Protein AF-K1SW47-F1 (afdb_monomer)

Nearest PDB structures (foldseek):
  8tlu-assembly1_A  TM=8.924E-01  e=4.348E-08  Escherichia coli K-12
  8g02-assembly1_E  TM=8.610E-01  e=1.020E-07  Escherichia coli K-12
  6oz6-assembly4_D  TM=9.345E-01  e=1.971E-05  Aquifex aeolicus VF5
  7np7-assembly1_DB  TM=2.359E-01  e=2.109E+00  Mycobacterium tuberculosis H37Rv

pLDDT: mean 83.19, std 13.72, range [45.25, 98.12]

InterPro domains:
  IPR000715 Glycosyl transferase, family 4 [PF00953] (187-271)
  IPR000715 Glycosyl transferase, family 4 [PTHR22926] (24-286)
  IPR018480 Phospho-N-acetylmuramoyl-pentapeptide transferase, conserved site [PS01347] (70-82)
  IPR018480 Phospho-N-acetylmuramoyl-pentapeptide transferase, conserved site [PS01348] (229-240)

Foldseek 3Di:
DQLVVLVVVVVVVDPPSVLLVDLVSLLLVLLVQLVVQLVPVVVVVQVVQLVVQLWADDDDCVVFVPCNPRGSRHPPSLVSLLCSQQVSLVNRFDPVFPVSVLVNCLSVQLSVLVVQQSCCCRVVVDVVGPDVVVSLVSLLVSLLVSLVCCVPPPLNWWFAWDQDDDVPDDRQTATDPDTDRALWDDDPPDAPDTDGLLVVQCVVPPCSVVVSSVVSSVVSSVVSSVVSVVLVVQPSDPCRSLVVQLVVLVVVLVVLCQLCDRVSCRVSRHMRTHSSSSSNSSSSSSD

Structure (mmCIF, N/CA/C/O backbone):
data_AF-K1SW47-F1
#
_entry.id   AF-K1SW47-F1
#
loop_
_atom_site.group_PDB
_atom_site.id
_atom_site.type_symbol
_atom_site.label_atom_id
_atom_site.label_alt_id
_atom_site.label_comp_id
_atom_site.label_asym_id
_atom_site.label_entity_id
_atom_site.label_seq_id
_atom_site.pdbx_PDB_ins_code
_atom_site.Cartn_x
_atom_site.Cartn_y
_atom_site.Cartn_z
_atom_site.occupancy
_atom_site.B_iso_or_equiv
_atom_site.auth_seq_id
_atom_site.auth_comp_id
_atom_site.auth_asym_id
_atom_site.auth_atom_id
_atom_site.pdbx_PDB_model_num
ATOM 1 N N . MET A 1 1 ? -9.538 -10.649 -11.697 1.00 76.81 1 MET A N 1
ATOM 2 C CA . MET A 1 1 ? -10.384 -11.250 -12.755 1.00 76.81 1 MET A CA 1
ATOM 3 C C . MET A 1 1 ? -10.397 -12.768 -12.651 1.00 76.81 1 MET A C 1
ATOM 5 O O . MET A 1 1 ? -11.486 -13.324 -12.608 1.00 76.81 1 MET A O 1
ATOM 9 N N . LEU A 1 2 ? -9.242 -13.433 -12.518 1.00 84.12 2 LEU A N 1
ATOM 10 C CA . LEU A 1 2 ? -9.170 -14.884 -12.298 1.00 84.12 2 LEU A CA 1
ATOM 11 C C . LEU A 1 2 ? -9.893 -15.329 -11.023 1.00 84.12 2 LEU A C 1
ATOM 13 O O . LEU A 1 2 ? -10.638 -16.297 -11.070 1.00 84.12 2 LEU A O 1
ATOM 17 N N . TYR A 1 3 ? -9.775 -14.578 -9.923 1.00 85.44 3 TYR A N 1
ATOM 18 C CA . TYR A 1 3 ? -10.539 -14.866 -8.700 1.00 85.44 3 TYR A CA 1
ATOM 19 C C . TYR A 1 3 ? -12.052 -14.996 -8.962 1.00 85.44 3 TYR A C 1
ATOM 21 O O . TYR A 1 3 ? -12.694 -15.942 -8.515 1.00 85.44 3 TYR A O 1
ATOM 29 N N . TYR A 1 4 ? -12.628 -14.060 -9.721 1.00 87.00 4 TYR A N 1
ATOM 30 C CA . TYR A 1 4 ? -14.059 -14.074 -10.033 1.00 87.00 4 TYR A CA 1
ATOM 31 C C . TYR A 1 4 ? -14.424 -15.158 -11.045 1.00 87.00 4 TYR A C 1
ATOM 33 O O . TYR A 1 4 ? -15.488 -15.755 -10.921 1.00 87.00 4 TYR A O 1
ATOM 41 N N . LEU A 1 5 ? -13.534 -15.437 -12.002 1.00 87.88 5 LEU A N 1
ATOM 42 C CA . LEU A 1 5 ? -13.708 -16.523 -12.959 1.00 87.88 5 LEU A CA 1
ATOM 43 C C . LEU A 1 5 ? -13.774 -17.875 -12.244 1.00 87.88 5 LEU A C 1
ATOM 45 O O . LEU A 1 5 ? -14.745 -18.598 -12.408 1.00 87.88 5 LEU A O 1
ATOM 49 N N . PHE A 1 6 ? -12.792 -18.202 -11.404 1.00 88.06 6 PHE A N 1
ATOM 50 C CA . PHE A 1 6 ? -12.767 -19.496 -10.720 1.00 88.06 6 PHE A CA 1
ATOM 51 C C . PHE A 1 6 ? -13.868 -19.637 -9.671 1.00 88.06 6 PHE A C 1
ATOM 53 O O . PHE A 1 6 ? -14.407 -20.727 -9.520 1.00 88.06 6 PHE A O 1
ATOM 60 N N . ARG A 1 7 ? -14.293 -18.536 -9.042 1.00 86.44 7 ARG A N 1
ATOM 61 C CA . ARG A 1 7 ? -15.496 -18.526 -8.201 1.00 86.44 7 ARG A CA 1
ATOM 62 C C . ARG A 1 7 ? -16.779 -18.791 -8.996 1.00 86.44 7 ARG A C 1
ATOM 64 O O . ARG A 1 7 ? -17.706 -19.399 -8.477 1.00 86.44 7 ARG A O 1
ATOM 71 N N . PHE A 1 8 ? -16.860 -18.329 -10.242 1.00 87.69 8 PHE A N 1
ATOM 72 C CA . PHE A 1 8 ? -17.967 -18.688 -11.126 1.00 87.69 8 PHE A CA 1
ATOM 73 C C . PHE A 1 8 ? -17.890 -20.170 -11.514 1.00 87.69 8 PHE A C 1
ATOM 75 O O . PHE A 1 8 ? -18.877 -20.876 -11.367 1.00 87.69 8 PHE A O 1
ATOM 82 N N . LEU A 1 9 ? -16.714 -20.669 -11.914 1.00 88.25 9 LEU A N 1
ATOM 83 C CA . LEU A 1 9 ? -16.495 -22.079 -12.277 1.00 88.25 9 LEU A CA 1
ATOM 84 C C . LEU A 1 9 ? -16.753 -23.056 -11.116 1.00 88.25 9 LEU A C 1
ATOM 86 O O . LEU A 1 9 ? -17.159 -24.192 -11.344 1.00 88.25 9 LEU A O 1
ATOM 90 N N . GLU A 1 10 ? -16.568 -22.612 -9.872 1.00 87.38 10 GLU A N 1
ATOM 91 C CA . GLU A 1 10 ? -16.934 -23.358 -8.664 1.00 87.38 10 GLU A CA 1
ATOM 92 C C . GLU A 1 10 ? -18.4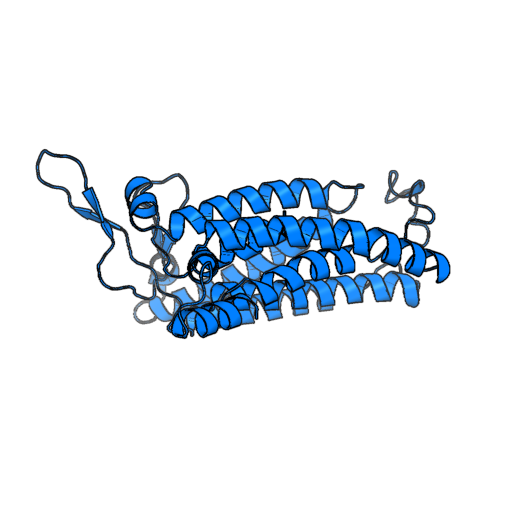22 -23.717 -8.627 1.00 87.38 10 GLU A C 1
ATOM 94 O O . GLU A 1 10 ? -18.765 -24.836 -8.254 1.00 87.38 10 GLU A O 1
ATOM 99 N N . GLN A 1 11 ? -19.298 -22.830 -9.109 1.00 88.06 11 GLN A N 1
ATOM 100 C CA . GLN A 1 11 ? -20.743 -23.084 -9.182 1.00 88.06 11 GLN A CA 1
ATOM 101 C C . GLN A 1 11 ? -21.091 -24.235 -10.137 1.00 88.06 11 GLN A C 1
ATOM 103 O O . GLN A 1 11 ? -22.161 -24.825 -10.024 1.00 88.06 11 GLN A O 1
ATOM 108 N N . TRP A 1 12 ? -20.177 -24.569 -11.049 1.00 88.56 12 TRP A N 1
ATOM 109 C CA . TRP A 1 12 ? -20.310 -25.648 -12.027 1.00 88.56 12 TRP A CA 1
ATOM 110 C C . TRP A 1 12 ? -19.557 -26.922 -11.614 1.00 88.56 12 TRP A C 1
ATOM 112 O O . TRP A 1 12 ? -19.457 -27.855 -12.405 1.00 88.56 12 TRP A O 1
ATOM 122 N N . GLY A 1 13 ? -19.009 -26.975 -10.393 1.00 86.12 13 GLY A N 1
ATOM 123 C CA . GLY A 1 13 ? -18.359 -28.172 -9.852 1.00 86.12 13 GLY A CA 1
ATOM 124 C C . GLY A 1 13 ? -16.997 -28.508 -10.470 1.00 86.12 13 GLY A C 1
ATOM 125 O O . GLY A 1 13 ? -16.545 -29.645 -10.361 1.00 86.12 13 GLY A O 1
ATOM 126 N N . ILE A 1 14 ? -16.327 -27.549 -11.120 1.00 89.44 14 ILE A N 1
ATOM 127 C CA . ILE A 1 14 ? -15.010 -27.781 -11.731 1.00 89.44 14 ILE A CA 1
ATOM 128 C C . ILE A 1 14 ? -13.954 -28.028 -10.646 1.00 89.44 14 ILE A C 1
ATOM 130 O O . ILE A 1 14 ? -13.729 -27.195 -9.768 1.00 89.44 14 ILE A O 1
ATOM 134 N N . THR A 1 15 ? -13.258 -29.162 -10.732 1.00 86.44 15 THR A N 1
ATOM 135 C CA . THR A 1 15 ? -12.199 -29.544 -9.791 1.00 86.44 15 THR A CA 1
ATOM 136 C C . THR A 1 15 ? -11.094 -28.483 -9.727 1.00 86.44 15 THR A C 1
ATOM 138 O O . THR A 1 15 ? -10.621 -27.993 -10.749 1.00 86.44 15 THR A O 1
ATOM 141 N N . GLY A 1 16 ? -10.664 -28.125 -8.513 1.00 84.25 16 GLY A N 1
ATOM 142 C CA . GLY A 1 16 ? -9.595 -27.144 -8.278 1.00 84.25 16 GLY A CA 1
ATOM 143 C C . GLY A 1 16 ? -10.045 -25.679 -8.206 1.00 84.25 16 GLY A C 1
ATOM 144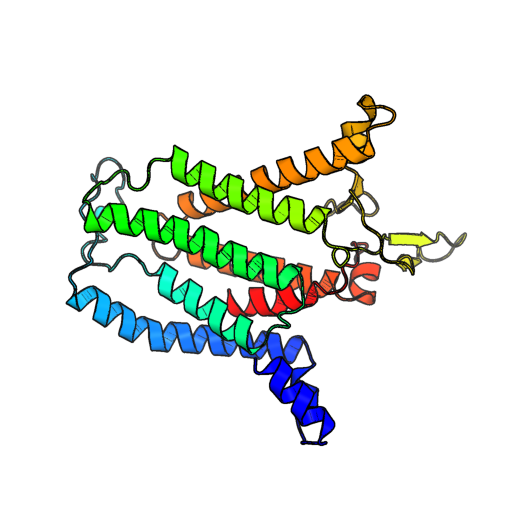 O O . GLY A 1 16 ? -9.259 -24.835 -7.780 1.00 84.25 16 GLY A O 1
ATOM 145 N N . SER A 1 17 ? -11.303 -25.355 -8.523 1.00 87.56 17 SER A N 1
ATOM 146 C CA . SER A 1 17 ? -11.858 -23.994 -8.392 1.00 87.56 17 SER A CA 1
ATOM 147 C C . SER A 1 17 ? -11.764 -23.435 -6.964 1.00 87.56 17 SER A C 1
ATOM 149 O O . SER A 1 17 ? -11.389 -22.280 -6.773 1.00 87.56 17 SER A O 1
ATOM 151 N N . HIS A 1 18 ? -12.005 -24.279 -5.957 1.00 86.75 18 HIS A N 1
ATOM 152 C CA . HIS A 1 18 ? -11.982 -23.920 -4.537 1.00 86.75 18 HIS A CA 1
ATOM 153 C C . HIS A 1 18 ? -10.610 -23.404 -4.072 1.00 86.75 18 HIS A C 1
ATOM 155 O O . HIS A 1 18 ? -10.535 -22.554 -3.185 1.00 86.75 18 HIS A O 1
ATOM 161 N N . MET A 1 19 ? -9.510 -23.854 -4.697 1.00 89.81 19 MET A N 1
ATOM 162 C CA . MET A 1 19 ? -8.156 -23.400 -4.348 1.00 89.81 19 MET A CA 1
ATOM 163 C C . MET A 1 19 ? -7.994 -21.883 -4.524 1.00 89.81 19 MET A C 1
ATOM 165 O O . MET A 1 19 ? -7.304 -21.229 -3.744 1.00 89.81 19 MET A O 1
ATOM 169 N N . TRP A 1 20 ? -8.702 -21.306 -5.497 1.00 89.75 20 TRP A N 1
ATOM 170 C CA . TRP A 1 20 ? -8.682 -19.876 -5.806 1.00 89.75 20 TRP A CA 1
ATOM 171 C C . TRP A 1 20 ? -9.393 -19.015 -4.760 1.00 89.75 20 TRP A C 1
ATOM 173 O O . TRP A 1 20 ? -9.273 -17.792 -4.807 1.00 89.75 20 TRP A O 1
ATOM 183 N N . GLY A 1 21 ? -10.115 -19.627 -3.817 1.00 87.00 21 GLY A N 1
ATOM 184 C CA . GLY A 1 21 ? -10.693 -18.949 -2.661 1.00 87.00 21 GLY A CA 1
ATOM 185 C C . GLY A 1 21 ? -9.690 -18.702 -1.530 1.00 87.00 21 GLY A C 1
ATOM 186 O O . GLY A 1 21 ? -9.869 -17.753 -0.765 1.00 87.00 21 GLY A O 1
ATOM 187 N N . TYR A 1 22 ? -8.625 -19.507 -1.431 1.00 92.06 22 TYR A N 1
ATOM 188 C CA . TYR A 1 22 ? -7.670 -19.421 -0.326 1.00 92.06 22 TYR A CA 1
ATOM 189 C C . TYR A 1 22 ? -6.706 -18.250 -0.485 1.00 92.06 22 TYR A C 1
ATOM 191 O O . TYR A 1 22 ? -6.076 -18.062 -1.530 1.00 92.06 22 TYR A O 1
ATOM 199 N N . ILE A 1 23 ? -6.533 -17.491 0.598 1.00 93.50 23 ILE A N 1
ATOM 200 C CA . ILE A 1 23 ? -5.636 -16.337 0.603 1.00 93.50 23 ILE A CA 1
ATOM 201 C C . ILE A 1 23 ? -4.183 -16.733 0.334 1.00 93.50 23 ILE A C 1
ATOM 203 O O . ILE A 1 23 ? -3.527 -16.090 -0.479 1.00 93.50 23 ILE A O 1
ATOM 207 N N . SER A 1 24 ? -3.705 -17.809 0.961 1.00 93.75 24 SER A N 1
ATOM 208 C CA . SER A 1 24 ? -2.329 -18.301 0.834 1.00 93.75 24 SER A CA 1
ATOM 209 C C . SER A 1 24 ? -1.989 -18.677 -0.607 1.00 93.75 24 SER A C 1
ATOM 211 O O . SER A 1 24 ? -0.959 -18.255 -1.125 1.00 93.75 24 SER A O 1
ATOM 213 N N . PHE A 1 25 ? -2.891 -19.397 -1.279 1.00 95.00 25 PHE A N 1
ATOM 214 C CA . PHE A 1 25 ? -2.732 -19.777 -2.681 1.00 95.00 25 PHE A CA 1
ATOM 215 C C . PHE A 1 25 ? -2.643 -18.549 -3.592 1.00 95.00 25 PHE A C 1
ATOM 217 O O . PHE A 1 25 ? -1.698 -18.413 -4.369 1.00 95.00 25 PHE A O 1
ATOM 224 N N . ARG A 1 26 ? -3.591 -17.613 -3.466 1.00 96.06 26 ARG A N 1
ATOM 225 C CA . ARG A 1 26 ? -3.600 -16.381 -4.269 1.00 96.06 26 ARG A CA 1
ATOM 226 C C . ARG A 1 26 ? -2.386 -15.497 -3.991 1.00 96.06 26 ARG A C 1
ATOM 228 O O . ARG A 1 26 ? -1.858 -14.905 -4.921 1.00 96.06 26 ARG A O 1
ATOM 235 N N . ALA A 1 27 ? -1.955 -15.389 -2.736 1.00 96.56 27 ALA A N 1
ATOM 236 C CA . ALA A 1 27 ? -0.804 -14.581 -2.351 1.00 96.56 27 ALA A CA 1
ATOM 237 C C . ALA A 1 27 ? 0.498 -15.157 -2.929 1.00 96.56 27 ALA A C 1
ATOM 239 O O . ALA A 1 27 ? 1.251 -14.432 -3.575 1.00 96.56 27 ALA A O 1
ATOM 240 N N . LEU A 1 28 ? 0.711 -16.472 -2.804 1.00 96.69 28 LEU A N 1
ATOM 241 C CA . LEU A 1 28 ? 1.862 -17.151 -3.403 1.00 96.69 28 LEU A CA 1
ATOM 242 C C . LEU A 1 28 ? 1.868 -17.011 -4.931 1.00 96.69 28 LEU A C 1
ATOM 244 O O . LEU A 1 28 ? 2.900 -16.705 -5.525 1.00 96.69 28 LEU A O 1
ATOM 248 N N . LEU A 1 29 ? 0.712 -17.193 -5.572 1.00 96.56 29 LEU A N 1
ATOM 249 C CA . LEU A 1 29 ? 0.598 -17.035 -7.017 1.00 96.56 29 LEU A CA 1
ATOM 250 C C . LEU A 1 29 ? 0.845 -15.582 -7.452 1.00 96.56 29 LEU A C 1
ATOM 252 O O . LEU A 1 29 ? 1.445 -15.362 -8.500 1.00 96.56 29 LEU A O 1
ATOM 256 N N . ALA A 1 30 ? 0.436 -14.594 -6.651 1.00 97.50 30 ALA A N 1
ATOM 257 C CA . ALA A 1 30 ? 0.688 -13.184 -6.933 1.00 97.50 30 ALA A CA 1
ATOM 258 C C . ALA A 1 30 ? 2.182 -12.844 -6.893 1.00 97.50 30 ALA A C 1
ATOM 260 O O . ALA A 1 30 ? 2.659 -12.151 -7.788 1.00 97.50 30 ALA A O 1
ATOM 261 N N . LEU A 1 31 ? 2.911 -13.399 -5.921 1.00 97.00 31 LEU A N 1
ATOM 262 C CA . LEU A 1 31 ? 4.368 -13.293 -5.823 1.00 97.00 31 LEU A CA 1
ATOM 263 C C . LEU A 1 31 ? 5.051 -13.911 -7.045 1.00 97.00 31 LEU A C 1
ATOM 265 O O . LEU A 1 31 ? 5.836 -13.251 -7.722 1.00 97.00 31 LEU A O 1
ATOM 269 N N . ILE A 1 32 ? 4.710 -15.159 -7.381 1.00 97.25 32 ILE A N 1
ATOM 270 C CA . ILE A 1 32 ? 5.307 -15.856 -8.531 1.00 97.25 32 ILE A CA 1
ATOM 271 C C . ILE A 1 32 ? 5.036 -15.085 -9.828 1.00 97.25 32 ILE A C 1
ATOM 273 O O . ILE A 1 32 ? 5.952 -14.867 -10.619 1.00 97.25 32 ILE A O 1
ATOM 277 N N . LEU A 1 33 ? 3.794 -14.644 -10.049 1.00 96.38 33 LEU A N 1
ATOM 278 C CA . LEU A 1 33 ? 3.443 -13.873 -11.240 1.00 96.38 33 LEU A CA 1
ATOM 279 C C . LEU A 1 33 ? 4.163 -12.524 -11.283 1.00 96.38 33 LEU A C 1
ATOM 281 O O . LEU A 1 33 ? 4.627 -12.146 -12.355 1.00 96.38 33 LEU A O 1
ATOM 285 N N . SER A 1 34 ? 4.285 -11.819 -10.155 1.00 96.50 34 SER A N 1
ATOM 286 C CA . SER A 1 34 ? 5.011 -10.545 -10.087 1.00 96.50 34 SER A CA 1
ATOM 287 C C . SER A 1 34 ? 6.477 -10.722 -10.482 1.00 96.50 34 SER A C 1
ATOM 289 O O . SER A 1 34 ? 6.963 -10.023 -11.373 1.00 96.50 34 SER A O 1
ATOM 291 N N . LEU A 1 35 ? 7.153 -11.735 -9.929 1.00 94.38 35 LEU A N 1
ATOM 292 C CA . LEU A 1 35 ? 8.540 -12.058 -10.273 1.00 94.38 35 LEU A CA 1
ATOM 293 C C . LEU A 1 35 ? 8.703 -12.413 -11.755 1.00 94.38 35 LEU A C 1
ATOM 295 O O . LEU A 1 35 ? 9.606 -11.900 -12.415 1.00 94.38 35 LEU A O 1
ATOM 299 N N . VAL A 1 36 ? 7.817 -13.254 -12.300 1.00 94.62 36 VAL A N 1
ATOM 300 C CA . VAL A 1 36 ? 7.855 -13.643 -13.720 1.00 94.62 36 VAL A CA 1
ATOM 301 C C . VAL A 1 36 ? 7.628 -12.434 -14.628 1.00 94.62 36 VAL A C 1
ATOM 303 O O . VAL A 1 36 ? 8.351 -12.263 -15.611 1.00 94.62 36 VAL A O 1
ATOM 306 N N . ILE A 1 37 ? 6.653 -11.579 -14.304 1.00 93.12 37 ILE A N 1
ATOM 307 C CA . ILE A 1 37 ? 6.374 -10.355 -15.062 1.00 93.12 37 ILE A CA 1
ATOM 308 C C . ILE A 1 37 ? 7.575 -9.416 -14.989 1.00 93.12 37 ILE A C 1
ATOM 310 O O . ILE A 1 37 ? 8.040 -8.963 -16.030 1.00 93.12 37 ILE A O 1
ATOM 314 N N . SER A 1 38 ? 8.114 -9.164 -13.797 1.00 91.06 38 SER A N 1
ATOM 315 C CA . SER A 1 38 ? 9.269 -8.288 -13.601 1.00 91.06 38 SER A CA 1
ATOM 316 C C . SER A 1 38 ? 10.494 -8.781 -14.380 1.00 91.06 38 SER A C 1
ATOM 318 O O . SER A 1 38 ? 11.086 -8.016 -15.141 1.00 91.06 38 SER A O 1
ATOM 320 N N . ALA A 1 39 ? 10.821 -10.075 -14.295 1.00 88.88 39 ALA A N 1
ATOM 321 C CA . ALA A 1 39 ? 11.965 -10.656 -14.994 1.00 88.88 39 ALA A CA 1
ATOM 322 C C . ALA A 1 39 ? 11.796 -10.633 -16.524 1.00 88.88 39 ALA A C 1
ATOM 324 O O . ALA A 1 39 ? 12.690 -10.188 -17.246 1.00 88.88 39 ALA A O 1
ATOM 325 N N . TRP A 1 40 ? 10.643 -11.075 -17.039 1.00 89.69 40 TRP A N 1
ATOM 326 C CA . TRP A 1 40 ? 10.442 -11.209 -18.485 1.00 89.69 40 TRP A CA 1
ATOM 327 C C . TRP A 1 40 ? 10.143 -9.876 -19.176 1.00 89.69 40 TRP A C 1
ATOM 329 O O . TRP A 1 40 ? 10.666 -9.589 -20.258 1.00 89.69 40 TRP A O 1
ATOM 339 N N . PHE A 1 41 ? 9.294 -9.048 -18.565 1.00 85.81 41 PHE A N 1
ATOM 340 C CA . PHE A 1 41 ? 8.953 -7.733 -19.095 1.00 85.81 41 PHE A CA 1
ATOM 341 C C . PHE A 1 41 ? 10.093 -6.739 -18.880 1.00 85.81 41 PHE A C 1
ATOM 343 O O . PHE A 1 41 ? 10.353 -5.923 -19.764 1.00 85.81 41 PHE A O 1
ATOM 350 N N . GLY A 1 42 ? 10.814 -6.842 -17.760 1.00 82.06 42 GLY A N 1
ATOM 351 C CA . GLY A 1 42 ? 11.929 -5.962 -17.431 1.00 82.06 42 GLY A CA 1
ATOM 352 C C . GLY A 1 42 ? 13.020 -5.976 -18.494 1.00 82.06 42 GLY A C 1
ATOM 353 O O . GLY A 1 42 ? 13.386 -4.917 -18.998 1.00 82.06 42 GLY A O 1
ATOM 354 N N . GLU A 1 43 ? 13.479 -7.153 -18.931 1.00 83.25 43 GLU A N 1
ATOM 355 C CA . GLU A 1 43 ? 14.517 -7.244 -19.968 1.00 83.25 43 GLU A CA 1
ATOM 356 C C . GLU A 1 43 ? 14.074 -6.585 -21.289 1.00 83.25 43 GLU A C 1
ATOM 358 O O . GLU A 1 43 ? 14.819 -5.805 -21.892 1.00 83.25 43 GLU A O 1
ATOM 363 N N . LYS A 1 44 ? 12.840 -6.861 -21.732 1.00 84.56 44 LYS A N 1
ATOM 364 C CA . LYS A 1 44 ? 12.281 -6.284 -22.966 1.00 84.56 44 LYS A CA 1
ATOM 365 C C . LYS A 1 44 ? 12.123 -4.768 -22.857 1.00 84.56 44 LYS A C 1
ATOM 367 O O . LYS A 1 44 ? 12.478 -4.047 -23.789 1.00 84.56 44 LYS A O 1
ATOM 372 N N . PHE A 1 45 ? 11.625 -4.287 -21.722 1.00 82.25 45 PHE A N 1
ATOM 373 C CA . PHE A 1 45 ? 11.397 -2.868 -21.479 1.00 82.25 45 PHE A CA 1
ATOM 374 C C . PHE A 1 45 ? 12.711 -2.088 -21.377 1.00 82.25 45 PHE A C 1
ATOM 376 O O . PHE A 1 45 ? 12.843 -1.025 -21.977 1.00 82.25 45 PHE A O 1
ATOM 383 N N . ILE A 1 46 ? 13.730 -2.648 -20.720 1.00 80.69 46 ILE A N 1
ATOM 384 C CA . ILE A 1 46 ? 15.072 -2.054 -20.652 1.00 80.69 46 ILE A CA 1
ATOM 385 C C . ILE A 1 46 ? 15.677 -1.924 -22.057 1.00 80.69 46 ILE A C 1
ATOM 387 O O . ILE A 1 46 ? 16.211 -0.867 -22.399 1.00 80.69 46 ILE A O 1
ATOM 391 N N . LYS A 1 47 ? 15.569 -2.962 -22.901 1.00 81.62 47 LYS A N 1
ATOM 392 C CA . LYS A 1 47 ? 16.029 -2.900 -24.303 1.00 81.62 47 LYS A CA 1
ATOM 393 C C . LYS A 1 47 ? 15.278 -1.827 -25.101 1.00 81.62 47 LYS A C 1
ATOM 395 O O . LYS A 1 47 ? 15.900 -1.109 -25.881 1.00 81.62 47 LYS A O 1
ATOM 400 N N . TYR A 1 48 ? 13.971 -1.684 -24.874 1.00 82.50 48 TYR A N 1
ATOM 401 C CA . TYR A 1 48 ? 13.149 -0.643 -25.494 1.00 82.50 48 TYR A CA 1
ATOM 402 C C . TYR A 1 48 ? 13.556 0.777 -25.063 1.00 82.50 48 TYR A C 1
ATOM 404 O O . TYR A 1 48 ? 13.706 1.655 -25.908 1.00 82.50 48 TYR A O 1
ATOM 412 N N . LEU A 1 49 ? 13.795 1.018 -23.771 1.00 76.19 49 LEU A N 1
ATOM 413 C CA . LEU A 1 49 ? 14.236 2.336 -23.298 1.00 76.19 49 LEU A CA 1
ATOM 414 C C . LEU A 1 49 ? 15.632 2.698 -23.821 1.00 76.19 49 LEU A C 1
ATOM 416 O O . LEU A 1 49 ? 15.854 3.835 -24.243 1.00 76.19 49 LEU A O 1
ATOM 420 N N . LYS A 1 50 ? 16.552 1.722 -23.871 1.00 73.38 50 LYS A N 1
ATOM 421 C CA . LYS A 1 50 ? 17.888 1.912 -24.456 1.00 73.38 50 LYS A CA 1
ATOM 422 C C . LYS A 1 50 ? 17.821 2.289 -25.936 1.00 73.38 50 LYS A C 1
ATOM 424 O O . LYS A 1 50 ? 18.544 3.188 -26.355 1.00 73.38 50 LYS A O 1
ATOM 429 N N . SER A 1 51 ? 16.939 1.661 -26.721 1.00 77.88 51 SER A N 1
ATOM 430 C CA . SER A 1 51 ? 16.799 1.986 -28.150 1.00 77.88 51 SER A CA 1
ATOM 431 C C . SER A 1 51 ? 16.217 3.382 -28.400 1.00 77.88 51 SER A C 1
ATOM 433 O O . SER A 1 51 ? 16.457 3.964 -29.455 1.00 77.88 51 SER A O 1
ATOM 435 N N . LYS A 1 52 ? 15.500 3.952 -27.423 1.00 75.31 52 LYS A N 1
ATOM 436 C CA . LYS A 1 52 ? 14.961 5.319 -27.463 1.00 75.31 52 LYS A CA 1
ATOM 437 C C . LYS A 1 52 ? 15.901 6.389 -26.882 1.00 75.31 52 LYS A C 1
ATOM 439 O O . LYS A 1 52 ? 15.501 7.547 -26.847 1.00 75.31 52 LYS A O 1
ATOM 444 N N . GLN A 1 53 ? 17.114 6.028 -26.436 1.00 65.12 53 GLN A N 1
ATOM 445 C CA . GLN A 1 53 ? 18.080 6.934 -25.781 1.00 65.12 53 GLN A CA 1
ATOM 446 C C . GLN A 1 53 ? 17.483 7.748 -24.613 1.00 65.12 53 GLN A C 1
ATOM 448 O O . GLN A 1 53 ? 17.868 8.887 -24.357 1.00 65.12 53 GLN A O 1
ATOM 453 N N . ILE A 1 54 ? 16.538 7.153 -23.879 1.00 63.00 54 ILE A N 1
ATOM 454 C CA . ILE A 1 54 ? 15.959 7.734 -22.661 1.00 63.00 54 ILE A CA 1
ATOM 455 C C . ILE A 1 54 ? 16.940 7.442 -21.516 1.00 63.00 54 ILE A C 1
ATOM 457 O O . ILE A 1 54 ? 16.767 6.502 -20.744 1.00 63.00 54 ILE A O 1
ATOM 461 N N . THR A 1 55 ? 18.041 8.188 -21.478 1.00 58.03 55 THR A N 1
ATOM 462 C CA . THR A 1 55 ? 19.138 8.030 -20.508 1.00 58.03 55 THR A CA 1
ATOM 463 C C . THR A 1 55 ? 19.274 9.269 -19.632 1.00 58.03 55 THR A C 1
ATOM 465 O O . THR A 1 55 ? 19.059 10.383 -20.109 1.00 58.03 55 THR A O 1
ATOM 468 N N . GLU A 1 56 ? 19.632 9.088 -18.357 1.00 55.75 56 GLU A N 1
ATOM 469 C CA . GLU A 1 56 ? 19.772 10.210 -17.421 1.00 55.75 56 GLU A CA 1
ATOM 470 C C . GLU A 1 56 ? 20.864 11.206 -17.840 1.00 55.75 56 GLU A C 1
ATOM 472 O O . GLU A 1 56 ? 21.953 10.830 -18.279 1.00 55.75 56 GLU A O 1
ATOM 477 N N . THR A 1 57 ? 20.570 12.499 -17.679 1.00 50.69 57 THR A N 1
ATOM 478 C CA . THR A 1 57 ? 21.531 13.596 -17.845 1.00 50.69 57 THR A CA 1
ATOM 479 C C . THR A 1 57 ? 22.364 13.796 -16.579 1.00 50.69 57 THR A C 1
ATOM 481 O O . THR A 1 57 ? 21.840 13.716 -15.471 1.00 50.69 57 THR A O 1
ATOM 484 N N . GLN A 1 58 ? 23.645 14.125 -16.749 1.00 47.03 58 GLN A N 1
ATOM 485 C CA . GLN A 1 58 ? 24.652 14.262 -15.689 1.00 47.03 58 GLN A CA 1
ATOM 486 C C . GLN A 1 58 ? 24.189 15.141 -14.498 1.00 47.03 58 GLN A C 1
ATOM 488 O O . GLN A 1 58 ? 23.879 16.333 -14.662 1.00 47.03 58 GLN A O 1
ATOM 493 N N . ARG A 1 59 ? 24.174 14.561 -13.287 1.00 52.00 59 ARG A N 1
ATOM 494 C CA . ARG A 1 59 ? 24.124 15.310 -12.017 1.00 52.00 59 ARG A CA 1
ATOM 495 C C . ARG A 1 59 ? 25.509 15.871 -11.695 1.00 52.00 59 ARG A C 1
ATOM 497 O O . ARG A 1 59 ? 26.518 15.274 -12.060 1.00 52.00 59 ARG A O 1
ATOM 504 N N . ASP A 1 60 ? 25.540 17.036 -11.055 1.00 47.12 60 ASP A N 1
ATOM 505 C CA . ASP A 1 60 ? 26.791 17.688 -10.664 1.00 47.12 60 ASP A CA 1
ATOM 506 C C . ASP A 1 60 ? 27.517 16.847 -9.605 1.00 47.12 60 ASP A C 1
ATOM 508 O O . ASP A 1 60 ? 26.912 16.435 -8.611 1.00 47.12 60 ASP A O 1
ATOM 512 N N . ALA A 1 61 ? 28.812 16.589 -9.804 1.00 51.47 61 ALA A N 1
ATOM 513 C CA . ALA A 1 61 ? 29.601 15.713 -8.930 1.00 51.47 61 ALA A CA 1
ATOM 514 C C . ALA A 1 61 ? 29.767 16.268 -7.500 1.00 51.47 61 ALA A C 1
ATOM 516 O O . ALA A 1 61 ? 30.088 15.521 -6.580 1.00 51.47 61 ALA A O 1
ATOM 517 N N . SER A 1 62 ? 29.521 17.568 -7.306 1.00 51.28 62 SER A N 1
ATOM 518 C CA . SER A 1 62 ? 29.490 18.233 -5.999 1.00 51.28 62 SER A CA 1
ATOM 519 C C . SER A 1 62 ? 28.240 17.906 -5.170 1.00 51.28 62 SER A C 1
ATOM 521 O O . SER A 1 62 ? 28.265 18.086 -3.956 1.00 51.28 62 SER A O 1
ATOM 523 N N . ILE A 1 63 ? 27.162 17.427 -5.804 1.00 56.75 63 ILE A N 1
ATOM 524 C CA . ILE A 1 63 ? 25.860 17.149 -5.173 1.00 56.75 63 ILE A CA 1
ATOM 525 C C . ILE A 1 63 ? 25.632 15.635 -5.015 1.00 56.75 63 ILE A C 1
ATOM 527 O O . ILE A 1 63 ? 25.021 15.210 -4.037 1.00 56.75 63 ILE A O 1
ATOM 531 N N . ASP A 1 64 ? 26.133 14.814 -5.946 1.00 57.50 64 ASP A N 1
ATOM 532 C CA . ASP A 1 64 ? 25.957 13.354 -5.933 1.00 57.50 64 ASP A CA 1
ATOM 533 C C . ASP A 1 64 ? 27.242 12.621 -6.388 1.00 57.50 64 ASP A C 1
ATOM 535 O O . ASP A 1 64 ? 27.411 12.326 -7.577 1.00 57.50 64 ASP A O 1
ATOM 539 N N . PRO A 1 65 ? 28.169 12.305 -5.458 1.00 56.94 65 PRO A N 1
ATOM 540 C CA . PRO A 1 65 ? 29.438 11.635 -5.767 1.00 56.94 65 PRO A CA 1
ATOM 541 C C . PRO A 1 65 ? 29.269 10.201 -6.293 1.00 56.94 65 PRO A C 1
ATOM 543 O O . PRO A 1 65 ? 30.169 9.664 -6.941 1.00 56.94 65 PRO A O 1
ATOM 546 N N . PHE A 1 66 ? 28.124 9.567 -6.016 1.00 55.38 66 PHE A N 1
ATOM 547 C CA . PHE A 1 66 ? 27.828 8.184 -6.398 1.00 55.38 66 PHE A CA 1
ATOM 548 C C . PHE A 1 66 ? 27.047 8.100 -7.723 1.00 55.38 66 PHE A C 1
ATOM 550 O O . PHE A 1 66 ? 27.181 7.117 -8.454 1.00 55.38 66 PHE A O 1
ATOM 557 N N . GLY A 1 67 ? 26.302 9.147 -8.089 1.00 51.06 67 GLY A N 1
ATOM 558 C CA . GLY A 1 67 ? 25.572 9.272 -9.355 1.00 51.06 67 GLY A CA 1
ATOM 559 C C . GLY A 1 67 ? 26.457 9.471 -10.593 1.00 51.06 67 GLY A C 1
ATOM 560 O O . GLY A 1 67 ? 26.011 9.234 -11.714 1.00 51.06 67 GLY A O 1
ATOM 561 N N . VAL A 1 68 ? 27.737 9.822 -10.417 1.00 50.47 68 VAL A N 1
ATOM 562 C CA . VAL A 1 68 ? 28.692 10.077 -11.517 1.00 50.47 68 VAL A CA 1
ATOM 563 C C . VAL A 1 68 ? 28.952 8.824 -12.376 1.00 50.47 68 VAL A C 1
ATOM 565 O O . VAL A 1 68 ? 29.308 8.937 -13.547 1.00 50.47 68 VAL A O 1
ATOM 568 N N . LYS A 1 69 ? 28.729 7.618 -11.823 1.00 48.03 69 LYS A N 1
ATOM 569 C CA . LYS A 1 69 ? 28.852 6.329 -12.536 1.00 48.03 69 LYS A CA 1
ATOM 570 C C . LYS A 1 69 ? 27.547 5.826 -13.172 1.00 48.03 69 LYS A C 1
ATOM 572 O O . LYS A 1 69 ? 27.598 4.847 -13.912 1.00 48.03 69 LYS A O 1
ATOM 577 N N . LYS A 1 70 ? 26.397 6.481 -12.957 1.00 49.69 70 LYS A N 1
ATOM 578 C CA . LYS A 1 70 ? 25.084 6.078 -13.513 1.00 49.69 70 LYS A CA 1
ATOM 579 C C . LYS A 1 70 ? 24.862 6.563 -14.955 1.00 49.69 70 LYS A C 1
ATOM 581 O O . LYS A 1 70 ? 23.765 6.953 -15.342 1.00 49.69 70 LYS A O 1
ATOM 586 N N . ILE A 1 71 ? 25.907 6.560 -15.780 1.00 51.12 71 ILE A N 1
ATOM 587 C CA . ILE A 1 71 ? 25.819 7.013 -17.173 1.00 51.12 71 ILE A CA 1
ATOM 588 C C . ILE A 1 71 ? 25.143 5.918 -18.008 1.00 51.12 71 ILE A C 1
ATOM 590 O O . ILE A 1 71 ? 25.627 4.791 -18.078 1.00 51.12 71 ILE A O 1
ATOM 594 N N . GLY A 1 72 ? 24.029 6.246 -18.668 1.00 53.34 72 GLY A N 1
ATOM 595 C CA . GLY A 1 72 ? 23.387 5.354 -19.642 1.00 53.34 72 GLY A CA 1
ATOM 596 C C . GLY A 1 72 ? 22.443 4.290 -19.066 1.00 53.34 72 GLY A C 1
ATOM 597 O O . GLY A 1 72 ? 21.984 3.420 -19.813 1.00 53.34 72 GLY A O 1
ATOM 598 N N . VAL A 1 73 ? 22.123 4.348 -17.768 1.00 59.00 73 VAL A N 1
ATOM 599 C CA . VAL A 1 73 ? 21.066 3.512 -17.178 1.00 59.00 73 VAL A CA 1
ATOM 600 C C . VAL A 1 73 ? 19.706 4.133 -17.531 1.00 59.00 73 VAL A C 1
ATOM 602 O O . VAL A 1 73 ? 19.513 5.330 -17.305 1.00 59.00 73 VAL A O 1
ATOM 605 N N . PRO A 1 74 ? 18.772 3.377 -18.134 1.00 61.12 74 PRO A N 1
ATOM 606 C CA . PRO A 1 74 ? 17.449 3.900 -18.443 1.00 61.12 74 PRO A CA 1
ATOM 607 C C . PRO A 1 74 ? 16.684 4.193 -17.149 1.00 61.12 74 PRO A C 1
ATOM 609 O O . PRO A 1 74 ? 16.502 3.310 -16.311 1.00 61.12 74 PRO A O 1
ATOM 612 N N . SER A 1 75 ? 16.232 5.433 -17.007 1.00 61.94 75 SER A N 1
ATOM 613 C CA . SER A 1 75 ? 15.390 5.886 -15.896 1.00 61.94 75 SER A CA 1
ATOM 614 C C . SER A 1 75 ? 13.914 5.723 -16.287 1.00 61.94 75 SER A C 1
ATOM 616 O O . SER A 1 75 ? 13.609 5.786 -17.477 1.00 61.94 75 SER A O 1
ATOM 618 N N . MET A 1 76 ? 13.025 5.456 -15.315 1.00 68.31 76 MET A N 1
ATOM 619 C CA . MET A 1 76 ? 11.644 4.899 -15.415 1.00 68.31 76 MET A CA 1
ATOM 620 C C . MET A 1 76 ? 11.464 3.399 -15.077 1.00 68.31 76 MET A C 1
ATOM 622 O O . MET A 1 76 ? 10.422 2.810 -15.380 1.00 68.31 76 MET A O 1
ATOM 626 N N . GLY A 1 77 ? 12.415 2.763 -14.383 1.00 72.62 77 GLY A N 1
ATOM 627 C CA . GLY A 1 77 ? 12.261 1.376 -13.900 1.00 72.62 77 GLY A CA 1
ATOM 628 C C . GLY A 1 77 ? 11.020 1.144 -13.016 1.00 72.62 77 GLY A C 1
ATOM 629 O O . GLY A 1 77 ? 10.457 0.050 -13.014 1.00 72.62 77 GLY A O 1
ATOM 630 N N . GLY A 1 78 ? 10.522 2.191 -12.346 1.00 81.69 78 GLY A N 1
ATOM 631 C CA . GLY A 1 78 ? 9.298 2.141 -11.541 1.00 81.69 78 GLY A CA 1
ATOM 632 C C . GLY A 1 78 ? 8.047 1.710 -12.317 1.00 81.69 78 GLY A C 1
ATOM 633 O O . GLY A 1 78 ? 7.155 1.100 -11.733 1.00 81.69 78 GLY A O 1
ATOM 634 N N . VAL A 1 79 ? 7.990 1.933 -13.637 1.00 85.88 79 VAL A N 1
ATOM 635 C CA . VAL A 1 79 ? 6.872 1.463 -14.475 1.00 85.88 79 VAL A CA 1
ATOM 636 C C . VAL A 1 79 ? 6.813 -0.066 -14.510 1.00 85.88 79 VAL A C 1
ATOM 638 O O . VAL A 1 79 ? 5.724 -0.634 -14.431 1.00 85.88 79 VAL A O 1
ATOM 641 N N . ILE A 1 80 ? 7.970 -0.741 -14.570 1.00 87.94 80 ILE A N 1
ATOM 642 C CA . ILE A 1 80 ? 8.036 -2.210 -14.524 1.00 87.94 80 ILE A CA 1
ATOM 643 C C . ILE A 1 80 ? 7.496 -2.702 -13.181 1.00 87.94 80 ILE A C 1
ATOM 645 O O . ILE A 1 80 ? 6.664 -3.602 -13.161 1.00 87.94 80 ILE A O 1
ATOM 649 N N . ILE A 1 81 ? 7.922 -2.078 -12.078 1.00 89.94 81 ILE A N 1
ATOM 650 C CA . ILE A 1 81 ? 7.493 -2.442 -10.720 1.00 89.94 81 ILE A CA 1
ATOM 651 C C . ILE A 1 81 ? 5.977 -2.270 -10.572 1.00 89.94 81 ILE A C 1
ATOM 653 O O . ILE A 1 81 ? 5.289 -3.185 -10.130 1.00 89.94 81 ILE A O 1
ATOM 657 N N . ILE A 1 82 ? 5.426 -1.132 -11.004 1.00 93.56 82 ILE A N 1
ATOM 658 C CA . ILE A 1 82 ? 3.980 -0.877 -10.942 1.00 93.56 82 ILE A CA 1
ATOM 659 C C . ILE A 1 82 ? 3.206 -1.930 -11.741 1.00 93.56 82 ILE A C 1
ATOM 661 O O . ILE A 1 82 ? 2.204 -2.448 -11.253 1.00 93.56 82 ILE A O 1
ATOM 665 N N . LEU A 1 83 ? 3.662 -2.286 -12.945 1.00 93.12 83 LEU A N 1
ATOM 666 C CA . LEU A 1 83 ? 3.015 -3.324 -13.752 1.00 93.12 83 LEU A CA 1
ATOM 667 C C . LEU A 1 83 ? 3.122 -4.712 -13.107 1.00 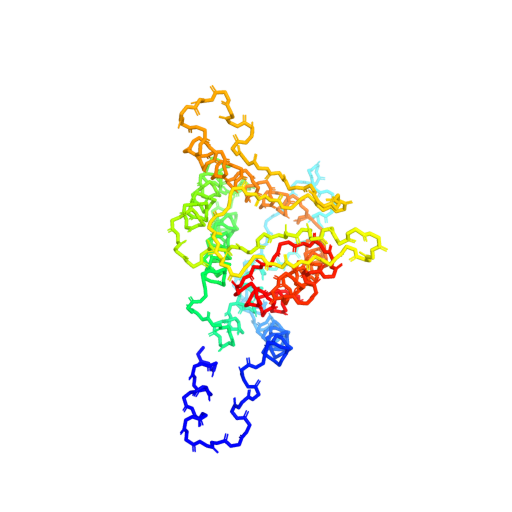93.12 83 LEU A C 1
ATOM 669 O O . LEU A 1 83 ? 2.128 -5.442 -13.082 1.00 93.12 83 LEU A O 1
ATOM 673 N N . ALA A 1 84 ? 4.290 -5.052 -12.558 1.00 94.88 84 ALA A N 1
ATOM 674 C CA . ALA A 1 84 ? 4.536 -6.311 -11.862 1.00 94.88 84 ALA A CA 1
ATOM 675 C C . ALA A 1 84 ? 3.664 -6.464 -10.606 1.00 94.88 84 ALA A C 1
ATOM 677 O O . ALA A 1 84 ? 3.230 -7.568 -10.308 1.00 94.88 84 ALA A O 1
ATOM 678 N N . ILE A 1 85 ? 3.304 -5.363 -9.940 1.00 96.38 85 ILE A N 1
ATOM 679 C CA . ILE A 1 85 ? 2.367 -5.365 -8.808 1.00 96.38 85 ILE A CA 1
ATOM 680 C C . ILE A 1 85 ? 0.915 -5.431 -9.286 1.00 96.38 85 ILE A C 1
ATOM 682 O O . ILE A 1 85 ? 0.131 -6.272 -8.842 1.00 96.38 85 ILE A O 1
ATOM 686 N N . LEU A 1 86 ? 0.521 -4.513 -10.173 1.00 97.00 86 LEU A N 1
ATOM 687 C CA . LEU A 1 86 ? -0.886 -4.302 -10.502 1.00 97.00 86 LEU A CA 1
ATOM 688 C C . LEU A 1 86 ? -1.483 -5.471 -11.278 1.00 97.00 86 LEU A C 1
ATOM 690 O O . LEU A 1 86 ? -2.631 -5.825 -11.026 1.00 97.00 86 LEU A O 1
ATOM 694 N N . VAL A 1 87 ? -0.739 -6.095 -12.194 1.00 96.00 87 VAL A N 1
ATOM 695 C CA . VAL A 1 87 ? -1.282 -7.197 -13.000 1.00 96.00 87 VAL A CA 1
ATOM 696 C C . VAL A 1 87 ? -1.660 -8.402 -12.120 1.00 96.00 87 VAL A C 1
ATOM 698 O O . VAL A 1 87 ? -2.833 -8.787 -12.146 1.00 96.00 87 VAL A O 1
ATOM 701 N N . PRO A 1 88 ? -0.772 -8.972 -11.280 1.00 96.69 88 PRO A N 1
ATOM 702 C CA . PRO A 1 88 ? -1.146 -10.054 -10.370 1.00 96.69 88 PRO A CA 1
ATOM 703 C C . PRO A 1 88 ? -2.257 -9.664 -9.395 1.00 96.69 88 PRO A C 1
ATOM 705 O O . PRO A 1 88 ? -3.195 -10.439 -9.198 1.00 96.69 88 PRO A O 1
ATOM 708 N N . VAL A 1 89 ? -2.214 -8.447 -8.839 1.00 97.19 89 VAL A N 1
ATOM 709 C CA . VAL A 1 89 ? -3.241 -7.951 -7.910 1.00 97.19 89 VAL A CA 1
ATOM 710 C C . VAL A 1 89 ? -4.613 -7.862 -8.578 1.00 97.19 89 VAL A C 1
ATOM 712 O O . VAL A 1 89 ? -5.606 -8.322 -8.012 1.00 97.19 89 VAL A O 1
ATOM 715 N N . LEU A 1 90 ? -4.694 -7.334 -9.800 1.00 96.38 90 LEU A N 1
ATOM 716 C CA . LEU A 1 90 ? -5.948 -7.252 -10.550 1.00 96.38 90 LEU A CA 1
ATOM 717 C C . LEU A 1 90 ? -6.472 -8.632 -10.951 1.00 96.38 90 LEU A C 1
ATOM 719 O O . LEU A 1 90 ? -7.688 -8.836 -11.052 1.00 96.38 90 LEU A O 1
ATOM 723 N N . LEU A 1 91 ? -5.584 -9.599 -11.183 1.00 95.00 91 LEU A N 1
ATOM 724 C CA . LEU A 1 91 ? -5.956 -10.963 -11.539 1.00 95.00 91 LEU A CA 1
ATOM 725 C C . LEU A 1 91 ? -6.474 -11.751 -10.329 1.00 95.00 91 LEU A C 1
ATOM 727 O O . LEU A 1 91 ? -7.552 -12.349 -10.438 1.00 95.00 91 LEU A O 1
ATOM 731 N N . LEU A 1 92 ? -5.764 -11.707 -9.202 1.00 96.19 92 LEU A N 1
ATOM 732 C CA . LEU A 1 92 ? -5.943 -12.610 -8.057 1.00 96.19 92 LEU A CA 1
ATOM 733 C C . LEU A 1 92 ? -6.644 -11.976 -6.854 1.00 96.19 92 LEU A C 1
ATOM 735 O O . LEU A 1 92 ? -7.220 -12.692 -6.036 1.00 96.19 92 LEU A O 1
ATOM 739 N N . GLY A 1 93 ? -6.618 -10.653 -6.743 1.00 94.31 93 GLY A N 1
ATOM 740 C CA . GLY A 1 93 ? -7.244 -9.934 -5.645 1.00 94.31 93 GLY A CA 1
ATOM 741 C C . GLY A 1 93 ? -8.761 -9.798 -5.793 1.00 94.31 93 GLY A C 1
ATOM 742 O O . GLY A 1 93 ? -9.326 -9.767 -6.895 1.00 94.31 93 GLY A O 1
ATOM 743 N N . ARG A 1 94 ? -9.451 -9.679 -4.656 1.00 94.44 94 ARG A N 1
ATOM 744 C CA . ARG A 1 94 ? -10.892 -9.410 -4.605 1.00 94.44 94 ARG A CA 1
ATOM 745 C C . ARG A 1 94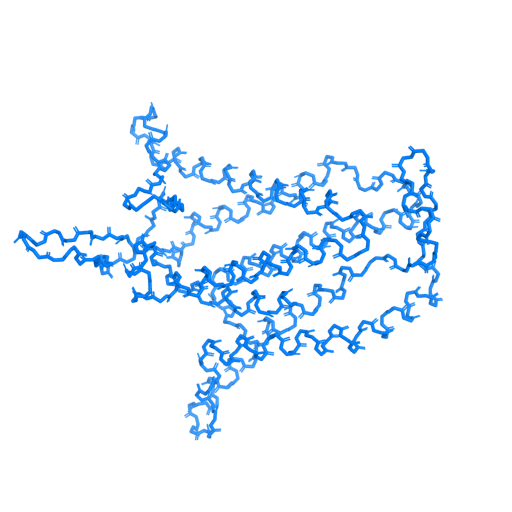 ? -11.148 -7.913 -4.768 1.00 94.44 94 ARG A C 1
ATOM 747 O O . ARG A 1 94 ? -11.222 -7.175 -3.795 1.00 94.44 94 ARG A O 1
ATOM 754 N N . LEU A 1 95 ? -11.399 -7.476 -6.000 1.00 92.62 95 LEU A N 1
ATOM 755 C CA . LEU A 1 95 ? -11.629 -6.060 -6.360 1.00 92.62 95 LEU A CA 1
ATOM 756 C C . LEU A 1 95 ? -12.874 -5.389 -5.748 1.00 92.62 95 LEU A C 1
ATOM 758 O O . LEU A 1 95 ? -13.145 -4.238 -6.051 1.00 92.62 95 LEU A O 1
ATOM 762 N N . ARG A 1 96 ? -13.648 -6.093 -4.919 1.00 91.81 96 ARG A N 1
ATOM 763 C CA . ARG A 1 96 ? -14.725 -5.500 -4.111 1.00 91.81 96 ARG A CA 1
ATOM 764 C C . ARG A 1 96 ? -14.237 -5.074 -2.723 1.00 91.81 96 ARG A C 1
ATOM 766 O O . ARG A 1 96 ? -14.973 -4.453 -1.973 1.00 91.81 96 ARG A O 1
ATOM 773 N N . ASN A 1 97 ? -13.018 -5.454 -2.356 1.00 94.00 97 ASN A N 1
ATOM 774 C CA . ASN A 1 97 ? -12.431 -5.128 -1.072 1.00 94.00 97 ASN A CA 1
ATOM 775 C C . ASN A 1 97 ? -11.884 -3.697 -1.074 1.00 94.00 97 ASN A C 1
ATOM 777 O O . ASN A 1 97 ? -11.044 -3.349 -1.905 1.00 94.00 97 ASN A O 1
ATOM 781 N N . ILE A 1 98 ? -12.343 -2.890 -0.117 1.00 93.94 98 ILE A N 1
ATOM 782 C CA . ILE A 1 98 ? -11.987 -1.474 -0.032 1.00 93.94 98 ILE A CA 1
ATOM 783 C C . ILE A 1 98 ? -10.492 -1.248 0.216 1.00 93.94 98 ILE A C 1
ATOM 785 O O . ILE A 1 98 ? -9.906 -0.358 -0.395 1.00 93.94 98 ILE A O 1
ATOM 789 N N . TYR A 1 99 ? -9.855 -2.076 1.047 1.00 94.81 99 TYR A N 1
ATOM 790 C CA . TYR A 1 99 ? -8.431 -1.959 1.357 1.00 94.81 99 TYR A CA 1
ATOM 791 C C . TYR A 1 99 ? -7.578 -2.222 0.116 1.00 94.81 99 TYR A C 1
ATOM 793 O O . TYR A 1 99 ? -6.658 -1.461 -0.176 1.00 94.81 99 TYR A O 1
ATOM 801 N N . LEU A 1 100 ? -7.932 -3.245 -0.666 1.00 96.12 100 LEU A N 1
ATOM 802 C CA . LEU A 1 100 ? -7.237 -3.552 -1.912 1.00 96.12 100 LEU A CA 1
ATOM 803 C C . LEU A 1 100 ? -7.415 -2.447 -2.963 1.00 96.12 100 LEU A C 1
ATOM 805 O O . LEU A 1 100 ? -6.448 -2.064 -3.618 1.00 96.12 100 LEU A O 1
ATOM 809 N N . ILE A 1 101 ? -8.632 -1.908 -3.103 1.00 95.94 101 ILE A N 1
ATOM 810 C CA . ILE A 1 101 ? -8.911 -0.784 -4.011 1.00 95.94 101 ILE A CA 1
ATOM 811 C C . ILE A 1 101 ? -8.056 0.431 -3.634 1.00 95.94 101 ILE A C 1
ATOM 813 O O . ILE A 1 101 ? -7.438 1.037 -4.508 1.00 95.94 101 ILE A O 1
ATOM 817 N N . LEU A 1 102 ? -7.984 0.770 -2.342 1.00 95.69 102 LEU A N 1
ATOM 818 C CA . LEU A 1 102 ? -7.171 1.886 -1.861 1.00 95.69 102 LEU A CA 1
ATOM 819 C C . LEU A 1 102 ? -5.687 1.700 -2.184 1.00 95.69 102 LEU A C 1
ATOM 821 O O . LEU A 1 102 ? -5.048 2.661 -2.613 1.00 95.69 102 LEU A O 1
ATOM 825 N N . MET A 1 103 ? -5.152 0.484 -2.049 1.00 96.25 103 MET A N 1
ATOM 826 C CA . MET A 1 103 ? -3.771 0.194 -2.442 1.00 96.25 103 MET A CA 1
ATOM 827 C C . MET A 1 103 ? -3.557 0.369 -3.945 1.00 96.25 103 MET A C 1
ATOM 829 O O . MET A 1 103 ? -2.635 1.074 -4.338 1.00 96.25 103 MET A O 1
ATOM 833 N N . ILE A 1 104 ? -4.440 -0.180 -4.788 1.00 97.25 104 ILE A N 1
ATOM 834 C CA . ILE A 1 104 ? -4.356 -0.033 -6.252 1.00 97.25 104 ILE A CA 1
ATOM 835 C C . ILE A 1 104 ? -4.374 1.449 -6.653 1.00 97.25 104 ILE A C 1
ATOM 837 O O . ILE A 1 104 ? -3.503 1.894 -7.400 1.00 97.25 104 ILE A O 1
ATOM 841 N N . ILE A 1 105 ? -5.335 2.224 -6.136 1.00 96.94 105 ILE A N 1
ATOM 842 C CA . ILE A 1 105 ? -5.462 3.657 -6.439 1.00 96.94 105 ILE A CA 1
ATOM 843 C C . ILE A 1 105 ? -4.214 4.410 -5.975 1.00 96.94 105 ILE A C 1
ATOM 845 O O . ILE A 1 105 ? -3.676 5.215 -6.730 1.00 96.94 105 ILE A O 1
ATOM 849 N N . THR A 1 106 ? -3.723 4.131 -4.765 1.00 96.12 106 THR A N 1
ATOM 850 C CA . THR A 1 106 ? -2.541 4.805 -4.211 1.00 96.12 106 THR A CA 1
ATOM 851 C C . THR A 1 106 ? -1.286 4.492 -5.025 1.00 96.12 106 THR A C 1
ATOM 853 O O . THR A 1 106 ? -0.531 5.409 -5.347 1.00 96.12 106 THR A O 1
ATOM 856 N N . THR A 1 107 ? -1.082 3.232 -5.422 1.00 96.12 107 THR A N 1
ATOM 857 C CA . THR A 1 107 ? 0.041 2.816 -6.274 1.00 96.12 107 THR A CA 1
ATOM 858 C C . THR A 1 107 ? -0.006 3.494 -7.637 1.00 96.12 107 THR A C 1
ATOM 860 O O . THR A 1 107 ? 1.006 4.036 -8.076 1.00 96.12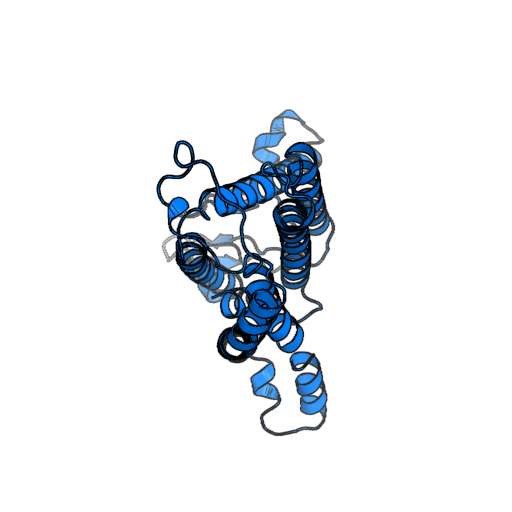 107 THR A O 1
ATOM 863 N N . VAL A 1 108 ? -1.169 3.519 -8.295 1.00 96.62 108 VAL A N 1
ATOM 864 C CA . VAL A 1 108 ? -1.328 4.193 -9.593 1.00 96.62 108 VAL A CA 1
ATOM 865 C C . VAL A 1 108 ? -1.111 5.698 -9.455 1.00 96.62 108 VAL A C 1
ATOM 867 O O . VAL A 1 108 ? -0.405 6.285 -10.268 1.00 96.62 108 VAL A O 1
ATOM 870 N N . TRP A 1 109 ? -1.674 6.328 -8.423 1.00 96.88 109 TRP A N 1
ATOM 871 C CA . TRP A 1 109 ? -1.595 7.774 -8.222 1.00 96.88 109 TRP A CA 1
ATOM 872 C C . TRP A 1 109 ? -0.171 8.248 -7.933 1.00 96.88 109 TRP A C 1
ATOM 874 O O . TRP A 1 109 ? 0.336 9.150 -8.599 1.00 96.88 109 TRP A O 1
ATOM 884 N N . LEU A 1 110 ? 0.498 7.636 -6.952 1.00 94.12 110 LEU A N 1
ATOM 885 C CA . LEU A 1 110 ? 1.877 7.984 -6.608 1.00 94.12 110 LEU A CA 1
ATOM 886 C C . LEU A 1 110 ? 2.851 7.560 -7.710 1.00 94.12 110 LEU A C 1
ATOM 888 O O . LEU A 1 110 ? 3.805 8.283 -7.984 1.00 94.12 110 LEU A O 1
ATOM 892 N N . GLY A 1 111 ? 2.579 6.439 -8.380 1.00 92.69 111 GLY A N 1
ATOM 893 C CA . GLY A 1 111 ? 3.327 5.994 -9.548 1.00 92.69 111 GLY A CA 1
ATOM 894 C C . GLY A 1 111 ? 3.225 6.96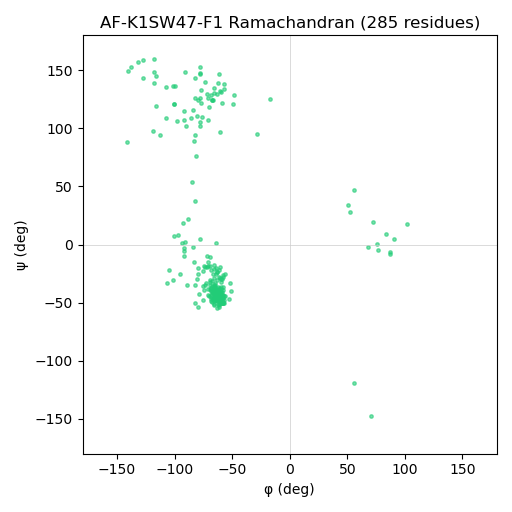7 -10.720 1.00 92.69 111 GLY A C 1
ATOM 895 O O . GLY A 1 111 ? 4.235 7.291 -11.336 1.00 92.69 111 GLY A O 1
ATOM 896 N N . PHE A 1 112 ? 2.032 7.500 -10.987 1.00 92.62 112 PHE A N 1
ATOM 897 C CA . PHE A 1 112 ? 1.827 8.545 -11.987 1.00 92.62 112 PHE A CA 1
ATOM 898 C C . PHE A 1 112 ? 2.554 9.835 -11.605 1.00 92.62 112 PHE A C 1
ATOM 900 O O . PHE A 1 112 ? 3.238 10.417 -12.440 1.00 92.62 112 PHE A O 1
ATOM 907 N N . LEU A 1 113 ? 2.474 10.252 -10.339 1.00 92.25 113 LEU A N 1
ATOM 908 C CA . LEU A 1 113 ? 3.169 11.441 -9.851 1.00 92.25 113 LEU A CA 1
ATOM 909 C C . LEU A 1 113 ? 4.694 11.308 -9.996 1.00 92.25 113 LEU A C 1
ATOM 911 O O . LEU A 1 113 ? 5.342 12.230 -10.491 1.00 92.25 113 LEU A O 1
ATOM 915 N N . GLY A 1 114 ? 5.262 10.165 -9.602 1.00 89.25 114 GLY A N 1
ATOM 916 C CA . GLY A 1 114 ? 6.685 9.863 -9.786 1.00 89.25 114 GLY A CA 1
ATOM 917 C C . GLY A 1 114 ? 7.075 9.779 -11.263 1.00 89.25 114 GLY A C 1
ATOM 918 O O . GLY A 1 114 ? 8.051 10.390 -11.680 1.00 89.25 114 GLY A O 1
ATOM 919 N N . GLY A 1 115 ? 6.253 9.124 -12.085 1.00 87.62 115 GLY A N 1
ATOM 920 C CA . GLY A 1 115 ? 6.460 9.049 -13.531 1.00 87.62 115 GLY A CA 1
ATOM 921 C C . GLY A 1 115 ? 6.410 10.415 -14.219 1.00 87.62 115 GLY A C 1
ATOM 922 O O . GLY A 1 115 ? 7.186 10.660 -15.137 1.00 87.62 115 GLY A O 1
ATOM 923 N N . MET A 1 116 ? 5.548 11.334 -13.767 1.00 87.12 116 MET A N 1
ATOM 924 C CA . MET A 1 116 ? 5.536 12.722 -14.240 1.00 87.12 116 MET A CA 1
ATOM 925 C C . MET A 1 116 ? 6.822 13.467 -13.869 1.00 87.12 116 MET A C 1
ATOM 927 O O . MET A 1 116 ? 7.334 14.223 -14.693 1.00 87.12 116 MET A O 1
ATOM 931 N N . ASP A 1 117 ? 7.331 13.270 -12.651 1.00 86.00 117 ASP A N 1
ATOM 932 C CA . ASP A 1 117 ? 8.594 13.855 -12.188 1.00 86.00 117 ASP A CA 1
ATOM 933 C C . ASP A 1 117 ? 9.768 13.388 -13.066 1.00 86.00 117 ASP A C 1
ATOM 935 O O . ASP A 1 117 ? 10.496 14.211 -13.624 1.00 86.00 117 ASP A O 1
ATOM 939 N N . ASP A 1 118 ? 9.879 12.079 -13.298 1.00 81.94 118 ASP A N 1
ATOM 940 C CA . ASP A 1 118 ? 10.920 11.489 -14.148 1.00 81.94 118 ASP A CA 1
ATOM 941 C C . ASP A 1 118 ? 10.767 11.896 -15.620 1.00 81.94 118 ASP A C 1
ATOM 943 O O . ASP A 1 118 ? 11.746 12.229 -16.293 1.00 81.94 118 ASP A O 1
ATOM 947 N N . PHE A 1 119 ? 9.530 11.956 -16.124 1.00 82.81 119 PHE A N 1
ATOM 948 C CA . PHE A 1 119 ? 9.248 12.432 -17.476 1.00 82.81 119 PHE A CA 1
ATOM 949 C C . PHE A 1 119 ? 9.701 13.884 -17.667 1.00 82.81 119 PHE A C 1
ATOM 951 O O . PHE A 1 119 ? 10.325 14.199 -18.679 1.00 82.81 119 PHE A O 1
ATOM 958 N N . ILE A 1 120 ? 9.436 14.774 -16.703 1.00 83.12 120 ILE A N 1
ATOM 959 C CA . ILE A 1 120 ? 9.880 16.174 -16.762 1.00 83.12 120 ILE A CA 1
ATOM 960 C C . ILE A 1 120 ? 11.410 16.253 -16.760 1.00 83.12 120 ILE A C 1
ATOM 962 O O . ILE A 1 120 ? 11.969 16.941 -17.617 1.00 83.12 120 ILE A O 1
ATOM 966 N N . LYS A 1 121 ? 12.087 15.514 -15.873 1.00 76.88 121 LYS A N 1
ATOM 967 C CA . LYS A 1 121 ? 13.557 15.508 -15.796 1.00 76.88 121 LYS A CA 1
ATOM 968 C C . LYS A 1 121 ? 14.203 15.102 -17.115 1.00 76.88 121 LYS A C 1
ATOM 970 O O . LYS A 1 121 ? 15.139 15.752 -17.574 1.00 76.88 121 LYS A O 1
ATOM 975 N N . ILE A 1 122 ? 13.671 14.059 -17.752 1.00 72.31 122 ILE A N 1
ATOM 976 C CA . ILE A 1 122 ? 14.271 13.481 -18.957 1.00 72.31 122 ILE A CA 1
ATOM 977 C C . ILE A 1 122 ? 13.878 14.264 -20.217 1.00 72.31 122 ILE A C 1
ATOM 979 O O . ILE A 1 122 ? 14.746 14.651 -20.999 1.00 72.31 122 ILE A O 1
ATOM 983 N N . PHE A 1 123 ? 12.585 14.537 -20.426 1.00 74.50 123 PHE A N 1
ATOM 984 C CA . PHE A 1 123 ? 12.102 15.154 -21.668 1.00 74.50 123 PHE A CA 1
ATOM 985 C C . PHE A 1 123 ? 12.254 16.674 -21.691 1.00 74.50 123 PHE A C 1
ATOM 987 O O . PHE A 1 123 ? 12.526 17.236 -22.751 1.00 74.50 123 PHE A O 1
ATOM 994 N N . LYS A 1 124 ? 12.091 17.355 -20.548 1.00 71.88 124 LYS A N 1
ATOM 995 C CA . LYS A 1 124 ? 12.252 18.817 -20.468 1.00 71.88 124 LYS A CA 1
ATOM 996 C C . LYS A 1 124 ? 13.669 19.246 -20.089 1.00 71.88 124 LYS A C 1
ATOM 998 O O . LYS A 1 124 ? 13.933 20.444 -20.080 1.00 71.88 124 LYS A O 1
ATOM 1003 N N . ARG A 1 125 ? 14.572 18.290 -19.814 1.00 68.19 125 ARG A N 1
ATOM 1004 C CA . ARG A 1 125 ? 15.956 18.528 -19.356 1.00 68.19 125 ARG A CA 1
ATOM 1005 C C . ARG A 1 125 ? 16.029 19.448 -18.130 1.00 68.19 125 ARG A C 1
ATOM 1007 O O . ARG A 1 125 ? 17.013 20.159 -17.937 1.00 68.19 125 ARG A O 1
ATOM 1014 N N . ASP A 1 126 ? 14.976 19.434 -17.318 1.00 72.69 126 ASP A N 1
ATOM 1015 C CA . ASP A 1 126 ? 14.875 20.220 -16.096 1.00 72.69 126 ASP A CA 1
ATOM 1016 C C . ASP A 1 126 ? 15.386 19.376 -14.926 1.00 72.69 126 ASP A C 1
ATOM 1018 O O . ASP A 1 126 ? 14.734 18.417 -14.507 1.00 72.69 126 ASP A O 1
ATOM 1022 N N . LYS A 1 127 ? 16.576 19.713 -14.418 1.00 66.12 127 LYS A N 1
ATOM 1023 C CA . LYS A 1 127 ? 17.228 18.953 -13.342 1.00 66.12 127 LYS A CA 1
ATOM 1024 C C . LYS A 1 127 ? 16.428 18.976 -12.034 1.00 66.12 127 LYS A C 1
ATOM 1026 O O . LYS A 1 127 ? 16.591 18.059 -11.233 1.00 66.12 127 LYS A O 1
ATOM 1031 N N . GLU A 1 128 ? 15.572 19.978 -11.822 1.00 69.12 128 GLU A N 1
ATOM 1032 C CA . GLU A 1 128 ? 14.745 20.084 -10.615 1.00 69.12 128 GLU A CA 1
ATOM 1033 C C . GLU A 1 128 ? 13.502 19.179 -10.668 1.00 69.12 128 GLU A C 1
ATOM 1035 O O . GLU A 1 128 ? 12.956 18.824 -9.623 1.00 69.12 128 GLU A O 1
ATOM 1040 N N . GLY A 1 129 ? 13.080 18.753 -11.865 1.00 78.25 129 GLY A N 1
ATOM 1041 C CA . GLY A 1 129 ? 11.903 17.907 -12.062 1.00 78.25 129 GLY A CA 1
ATOM 1042 C C . GLY A 1 129 ? 10.573 18.623 -11.809 1.00 78.25 129 GLY A C 1
ATOM 1043 O O . GLY A 1 129 ? 10.397 19.809 -12.095 1.00 78.25 129 GLY A O 1
ATOM 1044 N N . LEU A 1 130 ? 9.573 17.893 -11.314 1.00 82.69 130 LEU A N 1
ATOM 1045 C CA . LEU A 1 130 ? 8.283 18.470 -10.950 1.00 82.69 130 LEU A CA 1
ATOM 1046 C C . LEU A 1 130 ? 8.457 19.390 -9.736 1.00 82.69 130 LEU A C 1
ATOM 1048 O O . LEU A 1 130 ? 8.883 18.947 -8.670 1.00 82.69 130 LEU A O 1
ATOM 1052 N N . LYS A 1 131 ? 8.033 20.659 -9.858 1.00 85.12 131 LYS A N 1
ATOM 1053 C CA . LYS A 1 131 ? 8.090 21.621 -8.742 1.00 85.12 131 LYS A CA 1
ATOM 1054 C C . LYS A 1 131 ? 7.510 20.999 -7.471 1.00 85.12 131 LYS A C 1
ATOM 1056 O O . LYS A 1 131 ? 6.359 20.554 -7.470 1.00 85.12 131 LYS A O 1
ATOM 1061 N N . GLY A 1 132 ? 8.264 21.067 -6.371 1.00 84.81 132 GLY A N 1
ATOM 1062 C CA . GLY A 1 132 ? 7.908 20.416 -5.104 1.00 84.81 132 GLY A CA 1
ATOM 1063 C C . GLY A 1 132 ? 6.491 20.731 -4.610 1.00 84.81 132 GLY A C 1
ATOM 1064 O O . GLY A 1 132 ? 5.812 19.854 -4.087 1.00 84.81 132 GLY A O 1
ATOM 1065 N N . LYS A 1 133 ? 5.978 21.942 -4.878 1.00 89.06 133 LYS A N 1
ATOM 1066 C CA . LYS A 1 133 ? 4.590 22.328 -4.565 1.00 89.06 133 LYS A CA 1
ATOM 1067 C C . LYS A 1 133 ? 3.556 21.390 -5.204 1.00 89.06 133 LYS A C 1
ATOM 1069 O O . LYS A 1 133 ? 2.627 20.971 -4.524 1.00 89.06 133 LYS A O 1
ATOM 1074 N N . TYR A 1 134 ? 3.720 21.023 -6.476 1.00 89.69 134 TYR A N 1
ATOM 1075 C CA . TYR A 1 134 ? 2.784 20.128 -7.168 1.00 89.69 134 TYR A CA 1
ATOM 1076 C C . TYR A 1 134 ? 2.911 18.677 -6.698 1.00 89.69 134 TYR A C 1
ATOM 1078 O O . TYR A 1 134 ? 1.902 17.982 -6.596 1.00 89.69 134 TYR A O 1
ATOM 1086 N N . LYS A 1 135 ? 4.125 18.241 -6.340 1.00 89.62 135 LYS A N 1
ATOM 1087 C CA . LYS A 1 135 ? 4.371 16.919 -5.742 1.00 89.62 135 LYS A CA 1
ATOM 1088 C C . LYS A 1 135 ? 3.647 16.770 -4.402 1.00 89.62 135 LYS A C 1
ATOM 1090 O O . LYS A 1 135 ? 2.899 15.814 -4.210 1.00 89.62 135 LYS A O 1
ATOM 1095 N N . ILE A 1 136 ? 3.778 17.771 -3.534 1.00 93.25 136 ILE A N 1
ATOM 1096 C CA . ILE A 1 136 ? 3.095 17.811 -2.237 1.00 93.25 136 ILE A CA 1
ATOM 1097 C C . ILE A 1 136 ? 1.574 17.897 -2.409 1.00 93.25 136 ILE A C 1
ATOM 1099 O O . ILE A 1 136 ? 0.856 17.153 -1.751 1.00 93.25 136 ILE A O 1
ATOM 1103 N N . ILE A 1 137 ? 1.058 18.732 -3.322 1.00 94.75 137 ILE A N 1
ATOM 1104 C CA . ILE A 1 137 ? -0.392 18.805 -3.595 1.00 94.75 137 ILE A CA 1
ATOM 1105 C C . ILE A 1 137 ? -0.937 17.440 -4.031 1.00 94.75 137 ILE A C 1
ATOM 1107 O O . ILE A 1 137 ? -1.983 17.014 -3.544 1.00 94.75 137 ILE A O 1
ATOM 1111 N N . GLY A 1 138 ? -0.223 16.727 -4.906 1.00 94.06 138 GLY A N 1
ATOM 1112 C CA . GLY A 1 138 ? -0.630 15.395 -5.341 1.00 94.06 138 GLY A CA 1
ATOM 1113 C C . GLY A 1 138 ? -0.609 14.358 -4.212 1.00 94.06 138 GLY A C 1
ATOM 1114 O O . GLY A 1 138 ? -1.539 13.559 -4.119 1.00 94.06 138 GLY A O 1
ATOM 1115 N N . GLN A 1 139 ? 0.395 14.396 -3.328 1.00 95.62 139 GLN A N 1
ATOM 1116 C CA . GLN A 1 139 ? 0.486 13.527 -2.143 1.00 95.62 139 GLN A CA 1
ATOM 1117 C C . GLN A 1 139 ? -0.614 13.830 -1.111 1.00 95.62 139 GLN A C 1
ATOM 1119 O O . GLN A 1 139 ? -1.243 12.909 -0.587 1.00 95.62 139 GLN A O 1
ATOM 1124 N N . ILE A 1 140 ? -0.911 15.111 -0.874 1.00 96.50 140 ILE A N 1
ATOM 1125 C CA . ILE A 1 140 ? -2.027 15.541 -0.023 1.00 96.50 140 ILE A CA 1
ATOM 1126 C C . ILE A 1 140 ? -3.360 15.080 -0.615 1.00 96.50 140 ILE A C 1
ATOM 1128 O O . ILE A 1 140 ? -4.208 14.578 0.118 1.00 96.50 140 ILE A O 1
ATOM 1132 N N . GLY A 1 141 ? -3.532 15.200 -1.935 1.00 96.12 141 GLY A N 1
ATOM 1133 C CA . GLY A 1 141 ? -4.736 14.763 -2.637 1.00 96.12 141 GLY A CA 1
ATOM 1134 C C . GLY A 1 141 ? -5.034 13.280 -2.424 1.00 96.12 141 GLY A C 1
ATOM 1135 O O . GLY A 1 141 ? -6.140 12.932 -2.012 1.00 96.12 141 GLY A O 1
ATOM 1136 N N . ILE A 1 142 ? -4.045 12.402 -2.623 1.00 96.31 142 ILE A N 1
ATOM 1137 C CA . ILE A 1 142 ? -4.243 10.965 -2.382 1.00 96.31 142 ILE A CA 1
ATOM 1138 C C . ILE A 1 142 ? -4.434 10.649 -0.896 1.00 96.31 142 ILE A C 1
ATOM 1140 O O . ILE A 1 142 ? -5.312 9.861 -0.558 1.00 96.31 142 ILE A O 1
ATOM 1144 N N . GLY A 1 143 ? -3.696 11.306 0.004 1.00 95.88 143 GLY A N 1
ATOM 1145 C CA . GLY A 1 143 ? -3.888 11.146 1.447 1.00 95.88 143 GLY A CA 1
ATOM 1146 C C . GLY A 1 143 ? -5.297 11.535 1.906 1.00 95.88 143 GLY A C 1
ATOM 1147 O O . GLY A 1 143 ? -5.890 10.848 2.737 1.00 95.88 143 GLY A O 1
ATOM 1148 N N . LEU A 1 144 ? -5.866 12.590 1.315 1.00 96.19 144 LEU A N 1
ATOM 1149 C CA . LEU A 1 144 ? -7.234 13.028 1.568 1.00 96.19 144 LEU A CA 1
ATOM 1150 C C . LEU A 1 1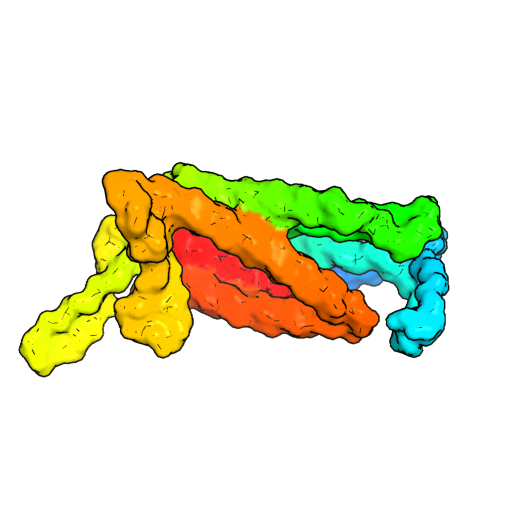44 ? -8.245 11.995 1.062 1.00 96.19 144 LEU A C 1
ATOM 1152 O O . LEU A 1 144 ? -9.160 11.642 1.799 1.00 96.19 144 LEU A O 1
ATOM 1156 N N . ILE A 1 145 ? -8.066 11.476 -0.158 1.00 95.44 145 ILE A N 1
ATOM 1157 C CA . ILE A 1 145 ? -8.926 10.421 -0.716 1.00 95.44 145 ILE A CA 1
ATOM 1158 C C . ILE A 1 145 ? -8.907 9.189 0.193 1.00 95.44 145 ILE A C 1
ATOM 1160 O O . ILE A 1 145 ? -9.966 8.711 0.593 1.00 95.44 145 ILE A O 1
ATOM 1164 N N . VAL A 1 146 ? -7.720 8.706 0.571 1.00 94.94 146 VAL A N 1
ATOM 1165 C CA . VAL A 1 146 ? -7.569 7.547 1.461 1.00 94.94 146 VAL A CA 1
ATOM 1166 C C . VAL A 1 146 ? -8.255 7.808 2.804 1.00 94.94 146 VAL A C 1
ATOM 1168 O O . VAL A 1 146 ? -9.085 7.006 3.230 1.00 94.94 146 VAL A O 1
ATOM 1171 N N . GLY A 1 147 ? -7.982 8.948 3.445 1.00 92.44 147 GLY A N 1
ATOM 1172 C CA . GLY A 1 147 ? -8.583 9.304 4.731 1.00 92.44 147 GLY A CA 1
ATOM 1173 C C . GLY A 1 147 ? -10.111 9.404 4.673 1.00 92.44 147 GLY A C 1
ATOM 1174 O O . GLY A 1 147 ? -10.800 8.861 5.536 1.00 92.44 147 GLY A O 1
ATOM 1175 N N . LEU A 1 148 ? -10.659 10.046 3.638 1.00 92.88 148 LEU A N 1
ATOM 1176 C CA . LEU A 1 148 ? -12.104 10.194 3.457 1.00 92.88 148 LEU A CA 1
ATOM 1177 C C . LEU A 1 148 ? -12.791 8.869 3.137 1.00 92.88 148 LEU A C 1
ATOM 1179 O O . LEU A 1 148 ? -13.900 8.633 3.612 1.00 92.88 148 LEU A O 1
ATOM 1183 N N . VAL A 1 149 ? -12.161 7.989 2.358 1.00 92.88 149 VAL A N 1
ATOM 1184 C CA . VAL A 1 149 ? -12.712 6.658 2.073 1.00 92.88 149 VAL A CA 1
ATOM 1185 C C . VAL A 1 149 ? -12.704 5.801 3.334 1.00 92.88 149 VAL A C 1
ATOM 1187 O O . VAL A 1 149 ? -13.711 5.163 3.629 1.00 92.88 149 VAL A O 1
ATOM 1190 N N . LEU A 1 150 ? -11.622 5.826 4.118 1.00 90.00 150 LEU A N 1
ATOM 1191 C CA . LEU A 1 150 ? -11.560 5.126 5.405 1.00 90.00 150 LEU A CA 1
ATOM 1192 C C . LEU A 1 150 ? -12.618 5.644 6.387 1.00 90.00 150 LEU A C 1
ATOM 1194 O O . LEU A 1 150 ? -13.245 4.862 7.099 1.00 90.00 150 LEU A O 1
ATOM 1198 N N . TRP A 1 151 ? -12.868 6.953 6.380 1.00 87.62 151 TRP A N 1
ATOM 1199 C CA . TRP A 1 151 ? -13.915 7.561 7.192 1.00 87.62 151 TRP A CA 1
ATOM 1200 C C . TRP A 1 151 ? -15.334 7.237 6.707 1.00 87.62 151 TRP A C 1
ATOM 1202 O O . TRP A 1 151 ? -16.203 6.935 7.524 1.00 87.62 151 TRP A O 1
ATOM 1212 N N . SER A 1 152 ? -15.604 7.289 5.401 1.00 88.00 152 SER A N 1
ATOM 1213 C CA . SER A 1 152 ? -16.961 7.196 4.838 1.00 88.00 152 SER A CA 1
ATOM 1214 C C . SER A 1 152 ? -17.402 5.764 4.537 1.00 88.00 152 SER A C 1
ATOM 1216 O O . SER A 1 152 ? -18.559 5.424 4.787 1.00 88.00 152 SER A O 1
ATOM 1218 N N . SER A 1 153 ? -16.492 4.883 4.117 1.00 86.88 153 SER A N 1
ATOM 1219 C CA . SER A 1 153 ? -16.834 3.531 3.669 1.00 86.88 153 SER A CA 1
ATOM 1220 C C . SER A 1 153 ? -17.460 2.692 4.790 1.00 86.88 153 SER A C 1
ATOM 1222 O O . SER A 1 153 ? -16.906 2.633 5.890 1.00 86.88 153 SER A O 1
ATOM 1224 N N . PRO A 1 154 ? -18.616 2.044 4.563 1.00 80.69 154 PRO A N 1
ATOM 1225 C CA . PRO A 1 154 ? -19.257 1.182 5.555 1.00 80.69 154 PRO A CA 1
ATOM 1226 C C . PRO A 1 154 ? -18.500 -0.133 5.779 1.00 80.69 154 PRO A C 1
ATOM 1228 O O . PRO A 1 154 ? -18.699 -0.767 6.813 1.00 80.69 154 PRO A O 1
ATOM 1231 N N . ASP A 1 155 ? -17.634 -0.524 4.844 1.00 80.12 155 ASP A N 1
ATOM 1232 C CA . ASP A 1 155 ? -16.868 -1.772 4.905 1.00 80.12 155 ASP A CA 1
ATOM 1233 C C . ASP A 1 155 ? -15.606 -1.641 5.764 1.00 80.12 155 ASP A C 1
ATOM 1235 O O . ASP A 1 155 ? -15.028 -2.641 6.179 1.00 80.12 155 ASP A O 1
ATOM 1239 N N . VAL A 1 156 ? -15.197 -0.407 6.078 1.00 81.00 156 VAL A N 1
ATOM 1240 C CA . VAL A 1 156 ? -14.056 -0.134 6.954 1.00 81.00 156 VAL A CA 1
ATOM 1241 C C . VAL A 1 156 ? -14.531 -0.216 8.398 1.00 81.00 156 VAL A C 1
ATOM 1243 O O . VAL A 1 156 ? -15.002 0.758 8.989 1.00 81.00 156 VAL A O 1
ATOM 1246 N N . LYS A 1 157 ? -14.454 -1.421 8.953 1.00 81.81 157 LYS A N 1
ATOM 1247 C CA . LYS A 1 157 ? -14.832 -1.732 10.332 1.00 81.81 157 LYS A CA 1
ATOM 1248 C C . LYS A 1 157 ? -13.726 -2.544 10.991 1.00 81.81 157 LYS A C 1
ATOM 1250 O O . LYS A 1 157 ? -12.942 -3.202 10.316 1.00 81.81 157 LYS A O 1
ATOM 1255 N N . MET A 1 158 ? -13.685 -2.505 12.313 1.00 76.19 158 MET A N 1
ATOM 1256 C CA . MET A 1 158 ? -12.776 -3.328 13.104 1.00 76.19 158 MET A CA 1
ATOM 1257 C C . MET A 1 158 ? -13.504 -3.893 14.317 1.00 76.19 158 MET A C 1
ATOM 1259 O O . MET A 1 158 ? -14.472 -3.298 14.810 1.00 76.19 158 MET A O 1
ATOM 1263 N N . ASN A 1 159 ? -13.036 -5.042 14.794 1.00 74.19 159 ASN A N 1
ATOM 1264 C CA . ASN A 1 159 ? -13.519 -5.633 16.030 1.00 74.19 159 ASN A CA 1
ATOM 1265 C C . ASN A 1 159 ? -12.502 -5.311 17.124 1.00 74.19 159 ASN A C 1
ATOM 1267 O O . ASN A 1 159 ? -11.320 -5.633 17.012 1.00 74.19 159 ASN A O 1
ATOM 1271 N N . GLU A 1 160 ? -12.971 -4.624 18.163 1.00 68.69 160 GLU A N 1
ATOM 1272 C CA . GLU A 1 160 ? -12.132 -4.271 19.304 1.00 68.69 160 GLU A CA 1
ATOM 1273 C C . GLU A 1 160 ? -11.936 -5.474 20.230 1.00 68.69 160 GLU A C 1
ATOM 1275 O O . GLU A 1 160 ? -12.848 -6.289 20.431 1.00 68.69 160 GLU A O 1
ATOM 1280 N N . ASN A 1 161 ? -10.755 -5.518 20.842 1.00 64.88 161 ASN A N 1
ATOM 1281 C CA . ASN A 1 161 ? -10.379 -6.514 21.833 1.00 64.88 161 ASN A CA 1
ATOM 1282 C C . ASN A 1 161 ? -11.171 -6.262 23.120 1.00 64.88 161 ASN A C 1
ATOM 1284 O O . ASN A 1 161 ? -11.031 -5.216 23.755 1.00 64.88 161 ASN A O 1
ATOM 1288 N N . LEU A 1 162 ? -11.994 -7.226 23.523 1.00 63.81 162 LEU A N 1
ATOM 1289 C CA . LEU A 1 162 ? -12.584 -7.291 24.851 1.00 63.81 162 LEU A CA 1
ATOM 1290 C C . LEU A 1 162 ? -11.724 -8.251 25.675 1.00 63.81 162 LEU A C 1
ATOM 1292 O O . LEU A 1 162 ? -11.763 -9.466 25.477 1.00 63.81 162 LEU A O 1
ATOM 1296 N N . ALA A 1 163 ? -10.928 -7.704 26.591 1.00 58.66 163 ALA A N 1
ATOM 1297 C CA . ALA A 1 163 ? -10.304 -8.510 27.629 1.00 58.66 163 ALA A CA 1
ATOM 1298 C C . ALA A 1 163 ? -11.409 -8.942 28.604 1.00 58.66 163 ALA A C 1
ATOM 1300 O O . ALA A 1 163 ? -11.953 -8.111 29.330 1.00 58.66 163 ALA A O 1
ATOM 1301 N N . ILE A 1 164 ? -11.793 -10.219 28.574 1.00 56.50 164 ILE A N 1
ATOM 1302 C CA . ILE A 1 164 ? -12.684 -10.782 29.588 1.00 56.50 164 ILE A CA 1
ATOM 1303 C C . ILE A 1 164 ? -11.783 -11.324 30.687 1.00 56.50 164 ILE A C 1
ATOM 1305 O O . ILE A 1 164 ? -11.185 -12.389 30.537 1.00 56.50 164 ILE A O 1
ATOM 1309 N N . ASP A 1 165 ? -11.674 -10.572 31.776 1.00 50.91 165 ASP A N 1
ATOM 1310 C CA . ASP A 1 165 ? -10.982 -11.027 32.973 1.00 50.91 165 ASP A CA 1
ATOM 1311 C C . ASP A 1 165 ? -11.916 -11.980 33.733 1.00 50.91 165 ASP A C 1
ATOM 1313 O O . ASP A 1 165 ? -12.910 -11.565 34.338 1.00 50.91 165 ASP A O 1
ATOM 1317 N N . ARG A 1 166 ? -11.678 -13.291 33.621 1.00 53.38 166 ARG A N 1
ATOM 1318 C CA . ARG A 1 166 ? -12.363 -14.283 34.455 1.00 53.38 166 ARG A CA 1
ATOM 1319 C C . ARG A 1 166 ? -11.572 -14.387 35.748 1.00 53.38 166 ARG A C 1
ATOM 1321 O O . ARG A 1 166 ? -10.477 -14.928 35.727 1.00 53.38 166 ARG A O 1
ATOM 1328 N N . GLN A 1 167 ? -12.140 -13.878 36.844 1.00 45.25 167 GLN A N 1
ATOM 1329 C CA . GLN A 1 167 ? -11.622 -13.975 38.218 1.00 45.25 167 GLN A CA 1
ATOM 1330 C C . GLN A 1 167 ? -10.770 -15.246 38.451 1.00 45.25 167 GLN A C 1
ATOM 1332 O O . GLN A 1 167 ? -11.311 -16.311 38.739 1.00 45.25 167 GLN A O 1
ATOM 1337 N N . GLY A 1 168 ? -9.442 -15.132 38.316 1.00 52.25 168 GLY A N 1
ATOM 1338 C CA . GLY A 1 168 ? -8.480 -16.196 38.633 1.00 52.25 168 GLY A CA 1
ATOM 1339 C C . GLY A 1 168 ? -8.069 -17.177 37.518 1.00 52.25 168 GLY A C 1
ATOM 1340 O O . GLY A 1 168 ? -7.312 -18.095 37.819 1.00 52.25 168 GLY A O 1
ATOM 1341 N N . GLN A 1 169 ? -8.490 -17.020 36.257 1.00 51.28 169 GLN A N 1
ATOM 1342 C CA . GLN A 1 169 ? -7.994 -17.826 35.122 1.00 51.28 169 GLN A CA 1
ATOM 1343 C C . GLN A 1 169 ? -7.806 -16.984 33.850 1.00 51.28 169 GLN A C 1
ATOM 1345 O O . GLN A 1 169 ? -8.519 -16.007 33.652 1.00 51.28 169 GLN A O 1
ATOM 1350 N N . GLU A 1 170 ? -6.831 -17.391 33.020 1.00 50.03 170 GLU A N 1
ATOM 1351 C CA . GLU A 1 170 ? -6.310 -16.739 31.800 1.00 50.03 170 GLU A CA 1
ATOM 1352 C C . GLU A 1 170 ? -7.205 -15.652 31.177 1.00 50.03 170 GLU A C 1
ATOM 1354 O O . GLU A 1 170 ? -8.354 -15.900 30.805 1.00 50.03 170 GLU A O 1
ATOM 1359 N N . THR A 1 171 ? -6.646 -14.452 30.979 1.00 54.88 171 THR A N 1
ATOM 1360 C CA . THR A 1 171 ? -7.297 -13.362 30.241 1.00 54.88 171 THR A CA 1
ATOM 1361 C C . THR A 1 171 ? -7.587 -13.802 28.803 1.00 54.88 171 THR A C 1
ATOM 1363 O O . THR A 1 171 ? -6.727 -13.720 27.925 1.00 54.88 171 THR A O 1
ATOM 1366 N N . VAL A 1 172 ? -8.815 -14.254 28.534 1.00 56.16 172 VAL A N 1
ATOM 1367 C CA . VAL A 1 172 ? -9.245 -14.600 27.175 1.00 56.16 172 VAL A CA 1
ATOM 1368 C C . VAL A 1 172 ? -9.630 -13.315 26.457 1.00 56.16 172 VAL A C 1
ATOM 1370 O O . VAL A 1 172 ? -10.642 -12.676 26.760 1.00 56.16 172 VAL A O 1
ATOM 1373 N N . ILE A 1 173 ? -8.818 -12.943 25.476 1.00 57.19 173 ILE A N 1
ATOM 1374 C CA . ILE A 1 173 ? -9.093 -11.810 24.600 1.00 57.19 173 ILE A CA 1
ATOM 1375 C C . ILE A 1 173 ? -10.131 -12.266 23.583 1.00 57.19 173 ILE A C 1
ATOM 1377 O O . ILE A 1 173 ? -9.833 -13.043 22.679 1.00 57.19 173 ILE A O 1
ATOM 1381 N N . LYS A 1 174 ? -11.376 -11.815 23.747 1.00 59.12 174 LYS A N 1
ATOM 1382 C CA . LYS A 1 174 ? -12.431 -12.044 22.760 1.00 59.12 174 LYS A CA 1
ATOM 1383 C C . LYS A 1 174 ? -12.634 -10.788 21.937 1.00 59.12 174 LYS A C 1
ATOM 1385 O O . LYS A 1 174 ? -12.725 -9.688 22.468 1.00 59.12 174 LYS A O 1
ATOM 1390 N N . HIS A 1 175 ? -12.765 -10.951 20.631 1.00 58.62 175 HIS A N 1
ATOM 1391 C CA . HIS A 1 175 ? -13.199 -9.860 19.769 1.00 58.62 175 HIS A CA 1
ATOM 1392 C C . HIS A 1 175 ? -14.686 -9.605 19.971 1.00 58.62 175 HIS A C 1
ATOM 1394 O O . HIS A 1 175 ? -15.474 -10.546 20.092 1.00 58.62 175 HIS A O 1
ATOM 1400 N N . ARG A 1 176 ? -15.090 -8.332 19.993 1.00 59.94 176 ARG A N 1
ATOM 1401 C CA . ARG A 1 176 ? -16.517 -7.988 19.969 1.00 59.94 176 ARG A CA 1
ATOM 1402 C C . ARG A 1 176 ? -17.167 -8.602 18.722 1.00 59.94 176 ARG A C 1
ATOM 1404 O O . ARG A 1 176 ? -16.595 -8.540 17.638 1.00 59.94 176 ARG A O 1
ATOM 1411 N N . THR A 1 177 ? -18.365 -9.169 18.864 1.00 59.62 177 THR A N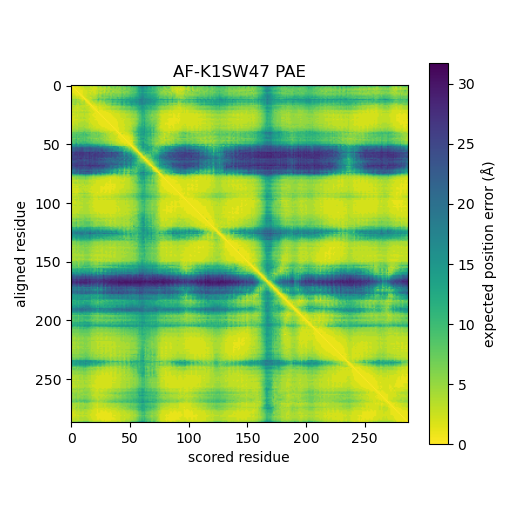 1
ATOM 1412 C CA . THR A 1 177 ? -19.075 -9.860 17.771 1.00 59.62 177 THR A CA 1
ATOM 1413 C C . THR A 1 177 ? -19.482 -8.915 16.633 1.00 59.62 177 THR A C 1
ATOM 1415 O O . THR A 1 177 ? -19.545 -9.325 15.479 1.00 59.62 177 THR A O 1
ATOM 1418 N N . GLU A 1 178 ? -19.720 -7.634 16.938 1.00 58.88 178 GLU A N 1
ATOM 1419 C CA . GLU A 1 178 ? -20.088 -6.614 15.950 1.00 58.88 178 GLU A CA 1
ATOM 1420 C C . GLU A 1 178 ? -18.900 -5.735 15.546 1.00 58.88 178 GLU A C 1
ATOM 1422 O O . GLU A 1 178 ? -18.339 -5.009 16.373 1.00 58.88 178 GLU A O 1
ATOM 1427 N N . ALA A 1 179 ? -18.589 -5.733 14.250 1.00 68.56 179 ALA A N 1
ATOM 1428 C CA . ALA A 1 179 ? -17.612 -4.834 13.651 1.00 68.56 179 ALA A CA 1
ATOM 1429 C C . ALA A 1 179 ? -18.165 -3.395 13.611 1.00 68.56 179 ALA A C 1
ATOM 1431 O O . ALA A 1 179 ? -19.249 -3.149 13.067 1.00 68.56 179 ALA A O 1
ATOM 1432 N N . ARG A 1 180 ? -17.428 -2.425 14.165 1.00 72.69 180 ARG A N 1
ATOM 1433 C CA . ARG A 1 180 ? -17.825 -1.005 14.195 1.00 72.69 180 ARG A CA 1
ATOM 1434 C C . ARG A 1 180 ? -16.720 -0.116 13.639 1.00 72.69 180 ARG A C 1
ATOM 1436 O O . ARG A 1 180 ? -15.554 -0.499 13.598 1.00 72.69 180 ARG A O 1
ATOM 1443 N N . LYS A 1 181 ? -17.096 1.091 13.211 1.00 76.38 181 LYS A N 1
ATOM 1444 C CA . LYS A 1 181 ? -16.117 2.143 12.932 1.00 76.38 181 LYS A CA 1
ATOM 1445 C C . LYS A 1 181 ? -15.499 2.586 14.247 1.00 76.38 181 LYS A C 1
ATOM 1447 O O . LYS A 1 181 ? -16.233 2.914 15.178 1.00 76.38 181 LYS A O 1
ATOM 1452 N N . SER A 1 182 ? -14.176 2.600 14.302 1.00 75.25 182 SER A N 1
ATOM 1453 C CA . SER A 1 182 ? -13.441 3.063 15.470 1.00 75.25 182 SER A CA 1
ATOM 1454 C C . SER A 1 182 ? -12.417 4.108 15.056 1.00 75.25 182 SER A C 1
ATOM 1456 O O . SER A 1 182 ? -11.806 4.013 13.994 1.00 75.25 182 SER A O 1
ATOM 1458 N N . LEU A 1 183 ? -12.253 5.103 15.923 1.00 74.69 183 LEU A N 1
ATOM 1459 C CA . LEU A 1 183 ? -11.184 6.098 15.890 1.00 74.69 183 LEU A CA 1
ATOM 1460 C C . LEU A 1 183 ? -9.957 5.595 16.661 1.00 74.69 183 LEU A C 1
ATOM 1462 O O . LEU A 1 183 ? -9.165 6.388 17.157 1.00 74.69 183 LEU A O 1
ATOM 1466 N N . LYS A 1 184 ? -9.832 4.283 16.844 1.00 80.81 184 LYS A N 1
ATOM 1467 C CA . LYS A 1 184 ? -8.727 3.683 17.573 1.00 80.81 184 LYS A CA 1
ATOM 1468 C C . LYS A 1 184 ? -7.681 3.161 16.607 1.00 80.81 184 LYS A C 1
ATOM 1470 O O . LYS A 1 184 ? -8.007 2.515 15.615 1.00 80.81 184 LYS A O 1
ATOM 1475 N N . THR A 1 185 ? -6.421 3.412 16.925 1.00 78.62 185 THR A N 1
ATOM 1476 C CA . THR A 1 185 ? -5.270 2.771 16.293 1.00 78.62 185 THR A CA 1
ATOM 1477 C C . THR A 1 185 ? -4.494 1.987 17.337 1.00 78.62 185 THR A C 1
ATOM 1479 O O . THR A 1 185 ? -4.333 2.419 18.479 1.00 78.62 185 THR A O 1
ATOM 1482 N N . THR A 1 186 ? -4.032 0.795 16.968 1.00 78.62 186 THR A N 1
ATOM 1483 C CA . THR A 1 186 ? -3.223 -0.023 17.873 1.00 78.62 186 THR A CA 1
ATOM 1484 C C . THR A 1 186 ? -1.846 0.596 18.014 1.00 78.62 186 THR A C 1
ATOM 1486 O O . THR A 1 186 ? -1.185 0.879 17.014 1.00 78.62 186 THR A O 1
ATOM 1489 N N . ILE A 1 187 ? -1.403 0.775 19.257 1.00 77.81 187 ILE A N 1
ATOM 1490 C CA . ILE A 1 187 ? -0.009 1.101 19.534 1.00 77.81 187 ILE A CA 1
ATOM 1491 C C . ILE A 1 187 ? 0.753 -0.225 19.561 1.00 77.81 187 ILE A C 1
ATOM 1493 O O . ILE A 1 187 ? 0.467 -1.073 20.413 1.00 77.81 187 ILE A O 1
ATOM 1497 N N . PRO A 1 188 ? 1.691 -0.454 18.628 1.00 68.94 188 PRO A N 1
ATOM 1498 C CA . PRO A 1 188 ? 2.436 -1.700 18.615 1.00 68.94 188 PRO A CA 1
ATOM 1499 C C . PRO A 1 188 ? 3.228 -1.845 19.920 1.00 68.94 188 PRO A C 1
ATOM 1501 O O . PRO A 1 188 ? 3.684 -0.861 20.501 1.00 68.94 188 PRO A O 1
ATOM 1504 N N . PHE A 1 189 ? 3.377 -3.088 20.381 1.00 68.88 189 PHE A N 1
ATOM 1505 C CA . PHE A 1 189 ? 4.132 -3.466 21.587 1.00 68.88 189 PHE A CA 1
ATOM 1506 C C . PHE A 1 189 ? 3.540 -3.020 22.938 1.00 68.88 189 PHE A C 1
ATOM 1508 O O . PHE A 1 189 ? 4.069 -3.414 23.975 1.00 68.88 189 PHE A O 1
ATOM 1515 N N . VAL A 1 190 ? 2.414 -2.295 22.960 1.00 71.62 190 VAL A N 1
ATOM 1516 C CA . VAL A 1 190 ? 1.713 -1.914 24.199 1.00 71.62 190 VAL A CA 1
ATOM 1517 C C . VAL A 1 190 ? 0.358 -2.622 24.275 1.00 71.62 190 VAL A C 1
ATOM 1519 O O . VAL A 1 190 ? -0.648 -2.169 23.728 1.00 71.62 190 VAL A O 1
ATOM 1522 N N . LYS A 1 191 ? 0.325 -3.772 24.959 1.00 66.25 191 LYS A N 1
ATOM 1523 C CA . LYS A 1 191 ? -0.889 -4.595 25.095 1.00 66.25 191 LYS A CA 1
ATOM 1524 C C . LYS A 1 191 ? -2.009 -3.814 25.791 1.00 66.25 191 LYS A C 1
ATOM 1526 O O . LYS A 1 191 ? -1.798 -3.222 26.842 1.00 66.25 191 LYS A O 1
ATOM 1531 N N . GLY A 1 192 ? -3.211 -3.848 25.212 1.00 66.62 192 GLY A N 1
ATOM 1532 C CA . GLY A 1 192 ? -4.404 -3.202 25.776 1.00 66.62 192 GLY A CA 1
ATOM 1533 C C . GLY A 1 192 ? -4.457 -1.678 25.621 1.00 66.62 192 GLY A C 1
ATOM 1534 O O . GLY A 1 192 ? -5.446 -1.077 26.035 1.00 66.62 192 GLY A O 1
ATOM 1535 N N . HIS A 1 193 ? -3.453 -1.052 24.997 1.00 70.12 193 HIS A N 1
ATOM 1536 C CA . HIS A 1 193 ? -3.434 0.389 24.773 1.00 70.12 193 HIS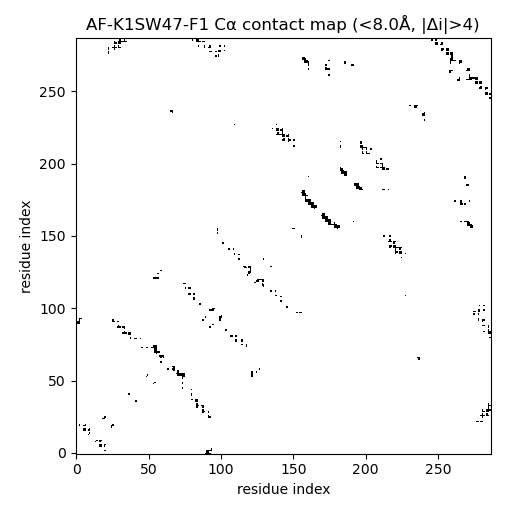 A CA 1
ATOM 1537 C C . HIS A 1 193 ? -3.674 0.708 23.295 1.00 70.12 193 HIS A C 1
ATOM 1539 O O . HIS A 1 193 ? -2.821 0.494 22.434 1.00 70.12 193 HIS A O 1
ATOM 1545 N N . ASN A 1 194 ? -4.854 1.247 23.001 1.00 79.12 194 ASN A N 1
ATOM 1546 C CA . ASN A 1 194 ? -5.180 1.777 21.683 1.00 79.12 194 ASN A CA 1
ATOM 1547 C C . ASN A 1 194 ? -5.227 3.303 21.761 1.00 79.12 194 ASN A C 1
ATOM 1549 O O . ASN A 1 194 ? -5.810 3.862 22.691 1.00 79.12 194 ASN A O 1
ATOM 1553 N N . LEU A 1 195 ? -4.631 3.975 20.781 1.00 82.00 195 LEU A N 1
ATOM 1554 C CA . LEU A 1 195 ? -4.719 5.420 20.639 1.00 82.00 195 LEU A CA 1
ATOM 1555 C C . LEU A 1 195 ? -6.096 5.779 20.078 1.00 82.00 195 LEU A C 1
ATOM 1557 O O . LEU A 1 195 ? -6.374 5.512 18.914 1.00 82.00 195 LEU A O 1
ATOM 1561 N N . ASP A 1 196 ? -6.954 6.381 20.897 1.00 84.06 196 ASP A N 1
ATOM 1562 C CA . ASP A 1 196 ? -8.250 6.900 20.458 1.00 84.06 196 ASP A CA 1
ATOM 1563 C C . ASP A 1 196 ? -8.119 8.375 20.054 1.00 84.06 196 ASP A C 1
ATOM 1565 O O . ASP A 1 196 ? -7.876 9.239 20.902 1.00 84.06 196 ASP A O 1
ATOM 1569 N N . TYR A 1 197 ? -8.321 8.693 18.775 1.00 83.75 197 TYR A N 1
ATOM 1570 C CA . TYR A 1 197 ? -8.265 10.077 18.287 1.00 83.75 197 TYR A CA 1
ATOM 1571 C C . TYR A 1 197 ? -9.272 10.994 18.997 1.00 83.75 197 TYR A C 1
ATOM 1573 O O . TYR A 1 197 ? -9.006 12.185 19.148 1.00 83.75 197 TYR A O 1
ATOM 1581 N N . SER A 1 198 ? -10.395 10.459 19.492 1.00 84.00 198 SER A N 1
ATOM 1582 C CA . SER A 1 198 ? -11.389 11.241 20.238 1.00 84.00 198 SER A CA 1
ATOM 1583 C C . SER A 1 198 ? -10.923 11.652 21.639 1.00 84.00 198 SER A C 1
ATOM 1585 O O . SER A 1 198 ? -11.469 12.599 22.211 1.00 84.00 198 SER A O 1
ATOM 1587 N N . SER A 1 199 ? -9.910 10.974 22.191 1.00 84.81 199 SER A N 1
ATOM 1588 C CA . SER A 1 199 ? -9.283 11.363 23.459 1.00 84.81 199 SER A CA 1
ATOM 1589 C C . SER A 1 199 ? -8.390 12.595 23.279 1.00 84.81 199 SER A C 1
ATOM 1591 O O . SER A 1 199 ? -8.453 13.524 24.085 1.00 84.81 199 SER A O 1
ATOM 1593 N N . ILE A 1 200 ? -7.660 12.660 22.160 1.00 87.56 200 ILE A N 1
ATOM 1594 C CA . ILE A 1 200 ? -6.838 13.811 21.763 1.00 87.56 200 ILE A CA 1
ATOM 1595 C C . ILE A 1 200 ? -7.722 15.037 21.507 1.00 87.56 200 ILE A C 1
ATOM 1597 O O . ILE A 1 200 ? -7.399 16.141 21.932 1.00 87.56 200 ILE A O 1
ATOM 1601 N N . THR A 1 201 ? -8.874 14.852 20.860 1.00 88.88 201 THR A N 1
ATOM 1602 C CA . THR A 1 201 ? -9.821 15.933 20.536 1.00 88.88 201 THR A CA 1
ATOM 1603 C C . THR A 1 201 ? -10.904 16.141 21.596 1.00 88.88 201 THR A C 1
ATOM 1605 O O . THR A 1 201 ? -11.939 16.761 21.334 1.00 88.88 201 THR A O 1
ATOM 1608 N N . SER A 1 202 ? -10.681 15.647 22.816 1.00 87.19 202 SER A N 1
ATOM 1609 C CA . SER A 1 202 ? -11.624 15.770 23.936 1.00 87.19 202 SER A CA 1
ATOM 1610 C C . SER A 1 202 ? -11.938 17.226 24.300 1.00 87.19 202 SER A C 1
ATOM 1612 O O . SER A 1 202 ? -13.068 17.531 24.686 1.00 87.19 202 SER A O 1
ATOM 1614 N N . PHE A 1 203 ? -10.990 18.140 24.073 1.00 91.06 203 PHE A N 1
ATOM 1615 C CA . PHE A 1 203 ? -11.165 19.583 24.258 1.00 91.06 203 PHE A CA 1
ATOM 1616 C C . PHE A 1 203 ? -12.275 20.190 23.377 1.00 91.06 203 PHE A C 1
ATOM 1618 O O . PHE A 1 203 ? -12.809 21.245 23.706 1.00 91.06 203 PHE A O 1
ATOM 1625 N N . CYS A 1 204 ? -12.687 19.522 22.291 1.00 88.44 204 CYS A N 1
ATOM 1626 C CA . CYS A 1 204 ? -13.806 19.954 21.444 1.00 88.44 204 CYS A CA 1
ATOM 1627 C C . CYS A 1 204 ? -15.196 19.635 22.039 1.00 88.44 204 CYS A C 1
ATOM 1629 O O . CYS A 1 204 ? -16.217 19.830 21.368 1.00 88.44 204 CYS A O 1
ATOM 1631 N N . GLY A 1 205 ? -15.265 19.110 23.268 1.00 90.81 205 GLY A N 1
ATOM 1632 C CA . GLY A 1 205 ? -16.509 18.837 23.987 1.00 90.81 205 GLY A CA 1
ATOM 1633 C C . GLY A 1 205 ? -17.458 17.937 23.190 1.00 90.81 205 GLY A C 1
ATOM 1634 O O . GLY A 1 205 ? -17.116 16.808 22.828 1.00 90.81 205 GLY A O 1
ATOM 1635 N N . LYS A 1 206 ? -18.655 18.448 22.867 1.00 87.56 206 LYS A N 1
ATOM 1636 C CA . LYS A 1 206 ? -19.684 17.710 22.108 1.00 87.56 206 LYS A CA 1
ATOM 1637 C C . LYS A 1 206 ? -19.249 17.294 20.695 1.00 87.56 206 LYS A C 1
ATOM 1639 O O . LYS A 1 206 ? -19.803 16.347 20.148 1.00 87.56 206 LYS A O 1
ATOM 1644 N N . TYR A 1 207 ? -18.246 17.958 20.117 1.00 89.62 207 TYR A N 1
ATOM 1645 C CA . TYR A 1 207 ? -17.748 17.674 18.769 1.00 89.62 207 TYR A CA 1
ATOM 1646 C C . TYR A 1 207 ? -16.509 16.767 18.744 1.00 89.62 207 TYR A C 1
ATOM 1648 O O . TYR A 1 207 ? -15.938 16.565 17.674 1.00 89.62 207 TYR A O 1
ATOM 1656 N N . LYS A 1 208 ? -16.097 16.180 19.880 1.00 88.25 208 LYS A N 1
ATOM 1657 C CA . LYS A 1 208 ? -14.868 15.367 19.981 1.00 88.25 208 LYS A CA 1
ATOM 1658 C C . LYS A 1 208 ? -14.751 14.268 18.920 1.00 88.25 208 LYS A C 1
ATOM 1660 O O . LYS A 1 208 ? -13.679 14.075 18.360 1.00 88.25 208 LYS A O 1
ATOM 1665 N N . VAL A 1 209 ? -15.851 13.587 18.586 1.00 86.06 209 VAL A N 1
ATOM 1666 C CA . VAL A 1 209 ? -15.857 12.501 17.588 1.00 86.06 209 VAL A CA 1
ATOM 1667 C C . VAL A 1 209 ? -15.651 13.049 16.176 1.00 86.06 209 VAL A C 1
ATOM 1669 O O . VAL A 1 209 ? -14.848 12.511 15.421 1.00 86.06 209 VAL A O 1
ATOM 1672 N N . ALA A 1 210 ? -16.337 14.140 15.824 1.00 88.00 210 ALA A N 1
ATOM 1673 C CA . ALA A 1 210 ? -16.173 14.787 14.524 1.00 88.00 210 ALA A CA 1
ATOM 1674 C C . ALA A 1 210 ? -14.749 15.343 14.361 1.00 88.00 210 ALA A C 1
ATOM 1676 O O . ALA A 1 210 ? -14.098 15.092 13.351 1.00 88.00 210 ALA A O 1
ATOM 1677 N N . ALA A 1 211 ? -14.231 16.012 15.395 1.00 89.62 211 ALA A N 1
ATOM 1678 C CA . ALA A 1 211 ? -12.853 16.490 15.431 1.00 89.62 211 ALA A CA 1
ATOM 1679 C C . ALA A 1 211 ? -11.835 15.338 15.349 1.00 89.62 211 ALA A C 1
ATOM 1681 O O . ALA A 1 211 ? -10.823 15.467 14.666 1.00 89.62 211 ALA A O 1
ATOM 1682 N N . GLY A 1 212 ? -12.118 14.194 15.982 1.00 90.00 212 GLY A N 1
ATOM 1683 C CA . GLY A 1 212 ? -11.268 13.003 15.921 1.00 90.00 212 GLY A CA 1
ATOM 1684 C C . GLY A 1 212 ? -11.160 12.427 14.506 1.00 90.00 212 GLY A C 1
ATOM 1685 O O . GLY A 1 212 ? -10.066 12.073 14.076 1.00 90.00 212 GLY A O 1
ATOM 1686 N N . TRP A 1 213 ? -12.257 12.410 13.742 1.00 89.38 213 TRP A N 1
ATOM 1687 C CA . TRP A 1 213 ? -12.232 12.015 12.327 1.00 89.38 213 TRP A CA 1
ATOM 1688 C C . TRP A 1 213 ? -11.458 12.995 11.449 1.00 89.38 213 TRP A C 1
ATOM 1690 O O . TRP A 1 213 ? -10.687 12.566 10.594 1.00 89.38 213 TRP A O 1
ATOM 1700 N N . ILE A 1 214 ? -11.611 14.301 11.682 1.00 91.56 214 ILE A N 1
ATOM 1701 C CA . ILE A 1 214 ? -10.818 15.321 10.981 1.00 91.56 214 ILE A CA 1
ATOM 1702 C C . ILE A 1 214 ? -9.326 15.102 11.262 1.00 91.56 214 ILE A C 1
ATOM 1704 O O . ILE A 1 214 ? -8.521 15.061 10.331 1.00 91.56 214 ILE A O 1
ATOM 1708 N N . LEU A 1 215 ? -8.960 14.888 12.529 1.00 92.06 215 LEU A N 1
ATOM 1709 C CA . LEU A 1 215 ? -7.582 14.612 12.926 1.00 92.06 215 LEU A CA 1
ATOM 1710 C C . LEU A 1 215 ? -7.050 13.318 12.292 1.00 92.06 215 LEU A C 1
ATOM 1712 O O . LEU A 1 215 ? -5.921 13.300 11.812 1.00 92.06 215 LEU A O 1
ATOM 1716 N N . PHE A 1 216 ? -7.860 12.260 12.228 1.00 90.94 216 PHE A N 1
ATOM 1717 C CA . PHE A 1 216 ? -7.502 11.011 11.555 1.00 90.94 216 PHE A CA 1
ATOM 1718 C C . PHE A 1 216 ? -7.172 11.225 10.067 1.00 90.94 216 PHE A C 1
ATOM 1720 O O . PHE A 1 216 ? -6.160 10.720 9.575 1.00 90.94 216 PHE A O 1
ATOM 1727 N N . VAL A 1 217 ? -7.981 12.012 9.347 1.00 93.38 217 VAL A N 1
ATOM 1728 C CA . VAL A 1 217 ? -7.730 12.341 7.932 1.00 93.38 217 VAL A CA 1
ATOM 1729 C C . VAL A 1 217 ? -6.447 13.161 7.779 1.00 93.38 217 VAL A C 1
ATOM 1731 O O . VAL A 1 217 ? -5.624 12.845 6.921 1.00 93.38 217 VAL A O 1
ATOM 1734 N N . ILE A 1 218 ? -6.228 14.161 8.639 1.00 94.69 218 ILE A N 1
ATOM 1735 C CA . ILE A 1 218 ? -4.991 14.961 8.646 1.00 94.69 218 ILE A CA 1
ATOM 1736 C C . ILE A 1 218 ? -3.768 14.067 8.885 1.00 94.69 218 ILE A C 1
ATOM 1738 O O . ILE A 1 218 ? -2.777 14.169 8.162 1.00 94.69 218 ILE A O 1
ATOM 1742 N N . MET A 1 219 ? -3.844 13.148 9.849 1.00 93.88 219 MET A N 1
ATOM 1743 C CA . MET A 1 219 ? -2.759 12.206 10.121 1.00 93.88 219 MET A CA 1
ATOM 1744 C C . MET A 1 219 ? -2.522 11.244 8.957 1.00 93.88 219 MET A C 1
ATOM 1746 O O . MET A 1 219 ? -1.373 10.945 8.644 1.00 93.88 219 MET A O 1
ATOM 1750 N N . THR A 1 220 ? -3.577 10.809 8.267 1.00 93.25 220 THR A N 1
ATOM 1751 C CA . THR A 1 220 ? -3.454 9.981 7.059 1.00 93.25 220 THR A CA 1
ATOM 1752 C C . THR A 1 220 ? -2.705 10.729 5.954 1.00 93.25 220 THR A C 1
ATOM 1754 O O . THR A 1 220 ? -1.762 10.190 5.376 1.00 93.25 220 THR A O 1
ATOM 1757 N N . ILE A 1 221 ? -3.061 11.995 5.703 1.00 95.81 221 ILE A N 1
ATOM 1758 C CA . ILE A 1 221 ? -2.358 12.869 4.750 1.00 95.81 221 ILE A CA 1
ATOM 1759 C C . ILE A 1 221 ? -0.881 12.998 5.117 1.00 95.81 221 ILE A C 1
ATOM 1761 O O . ILE A 1 221 ? -0.013 12.842 4.252 1.00 95.81 221 ILE A O 1
ATOM 1765 N N . PHE A 1 222 ? -0.600 13.261 6.394 1.00 96.25 222 PHE A N 1
ATOM 1766 C CA . PHE A 1 222 ? 0.760 13.397 6.895 1.00 96.25 222 PHE A CA 1
ATOM 1767 C C . PHE A 1 222 ? 1.573 12.122 6.661 1.00 96.25 222 PHE A C 1
ATOM 1769 O O . PHE A 1 222 ? 2.642 12.195 6.063 1.00 96.25 222 PHE A O 1
ATOM 1776 N N . VAL A 1 223 ? 1.053 10.954 7.053 1.00 94.38 223 VAL A N 1
ATOM 1777 C CA . VAL A 1 223 ? 1.748 9.666 6.901 1.00 94.38 223 VAL A CA 1
ATOM 1778 C C . VAL A 1 223 ? 2.004 9.342 5.430 1.00 94.38 223 VAL A C 1
ATOM 1780 O O . VAL A 1 223 ? 3.130 9.008 5.076 1.00 94.38 223 VAL A O 1
ATOM 1783 N N . VAL A 1 224 ? 1.006 9.490 4.552 1.00 94.44 224 VAL A N 1
ATOM 1784 C CA . VAL A 1 224 ? 1.170 9.220 3.111 1.00 94.44 224 VAL A CA 1
ATOM 1785 C C . VAL A 1 224 ? 2.236 10.129 2.497 1.00 94.44 224 VAL A C 1
ATOM 1787 O O . VAL A 1 224 ? 3.119 9.662 1.776 1.00 94.44 224 VAL A O 1
ATOM 1790 N N . THR A 1 225 ? 2.195 11.422 2.824 1.00 94.56 225 THR A N 1
ATOM 1791 C CA . THR A 1 225 ? 3.167 12.407 2.334 1.00 94.56 225 THR A CA 1
ATOM 1792 C C . THR A 1 225 ? 4.566 12.118 2.883 1.00 94.56 225 THR A C 1
ATOM 1794 O O . THR A 1 225 ? 5.536 12.101 2.125 1.00 94.56 225 THR A O 1
ATOM 1797 N N . ALA A 1 226 ? 4.688 11.840 4.182 1.00 94.81 226 ALA A N 1
ATOM 1798 C CA . ALA A 1 226 ? 5.960 11.557 4.839 1.00 94.81 226 ALA A CA 1
ATOM 1799 C C . ALA A 1 226 ? 6.610 10.275 4.302 1.00 94.81 226 ALA A C 1
ATOM 1801 O O . ALA A 1 226 ? 7.780 10.301 3.931 1.00 94.81 226 ALA A O 1
ATOM 1802 N N . VAL A 1 227 ? 5.854 9.178 4.184 1.00 93.62 227 VAL A N 1
ATOM 1803 C CA . VAL A 1 227 ? 6.363 7.897 3.668 1.00 93.62 227 VAL A CA 1
ATOM 1804 C C . VAL A 1 227 ? 6.747 8.013 2.192 1.00 93.62 227 VAL A C 1
ATOM 1806 O O . VAL A 1 227 ? 7.811 7.537 1.806 1.00 93.62 227 VAL A O 1
ATOM 1809 N N . SER A 1 228 ? 5.940 8.692 1.366 1.00 92.06 228 SER A N 1
ATOM 1810 C CA . SER A 1 228 ? 6.251 8.882 -0.058 1.00 92.06 228 SER A CA 1
ATOM 1811 C C . SER A 1 228 ? 7.534 9.693 -0.269 1.00 92.06 228 SER A C 1
ATOM 1813 O O . SER A 1 228 ? 8.371 9.313 -1.088 1.00 92.06 228 SER A O 1
ATOM 1815 N N . ASN A 1 229 ? 7.724 10.780 0.486 1.00 91.12 229 ASN A N 1
ATOM 1816 C CA . ASN A 1 229 ? 8.961 11.559 0.412 1.00 91.12 229 ASN A CA 1
ATOM 1817 C C . ASN A 1 229 ? 10.147 10.807 1.030 1.00 91.12 229 ASN A C 1
ATOM 1819 O O . ASN A 1 229 ? 11.227 10.830 0.453 1.00 91.12 229 ASN A O 1
ATOM 1823 N N . GLY A 1 230 ? 9.948 10.080 2.133 1.00 91.19 230 GLY A N 1
ATOM 1824 C CA . GLY A 1 230 ? 10.981 9.236 2.739 1.00 91.19 230 GLY A CA 1
ATOM 1825 C C . GLY A 1 230 ? 11.497 8.156 1.783 1.00 91.19 230 GLY A C 1
ATOM 1826 O O . GLY A 1 230 ? 12.705 7.988 1.647 1.00 91.19 230 GLY A O 1
ATOM 1827 N N . ALA A 1 231 ? 10.601 7.486 1.053 1.00 89.06 231 ALA A N 1
ATOM 1828 C CA . ALA A 1 231 ? 10.978 6.516 0.026 1.00 89.06 231 ALA A CA 1
ATOM 1829 C C . ALA A 1 231 ? 11.749 7.168 -1.135 1.00 89.06 231 ALA A C 1
ATOM 1831 O O . ALA A 1 231 ? 12.739 6.612 -1.600 1.00 89.06 231 ALA A O 1
ATOM 1832 N N . ASN A 1 232 ? 11.339 8.367 -1.568 1.00 86.50 232 ASN A N 1
ATOM 1833 C CA . ASN A 1 232 ? 12.030 9.113 -2.624 1.00 86.50 232 ASN A CA 1
ATOM 1834 C C . ASN A 1 232 ? 13.441 9.563 -2.197 1.00 86.50 232 ASN A C 1
ATOM 1836 O O . ASN A 1 232 ? 14.359 9.511 -3.004 1.00 86.50 232 ASN A O 1
ATOM 1840 N N . LEU A 1 233 ? 13.626 9.948 -0.928 1.00 86.06 233 LEU A N 1
ATOM 1841 C CA . LEU A 1 233 ? 14.937 10.298 -0.363 1.00 86.06 233 LEU A CA 1
ATOM 1842 C C . LEU A 1 233 ? 15.867 9.084 -0.226 1.00 86.06 233 LEU A C 1
ATOM 1844 O O . LEU A 1 233 ? 17.078 9.225 -0.359 1.00 86.06 233 LEU A O 1
ATOM 1848 N N . ASN A 1 234 ? 15.310 7.898 0.033 1.00 85.62 234 ASN A N 1
ATOM 1849 C CA . ASN A 1 234 ? 16.071 6.650 0.130 1.00 85.62 234 ASN A CA 1
ATOM 1850 C C . ASN A 1 234 ? 16.528 6.116 -1.246 1.00 85.62 234 ASN A C 1
ATOM 1852 O O . ASN A 1 234 ? 17.446 5.301 -1.324 1.00 85.62 234 ASN A O 1
ATOM 1856 N N . ASP A 1 235 ? 15.910 6.567 -2.342 1.00 79.12 235 ASP A N 1
ATOM 1857 C CA . ASP A 1 235 ? 16.186 6.114 -3.712 1.00 79.12 235 ASP A CA 1
ATOM 1858 C C . ASP A 1 235 ? 17.359 6.866 -4.371 1.00 79.12 235 ASP A C 1
ATOM 1860 O O . ASP A 1 235 ? 17.243 7.467 -5.437 1.00 79.12 235 ASP A O 1
ATOM 1864 N N . GLY A 1 236 ? 18.508 6.874 -3.686 1.00 70.12 236 GLY A N 1
ATOM 1865 C CA . GLY A 1 236 ? 19.754 7.489 -4.169 1.00 70.12 236 GLY A CA 1
ATOM 1866 C C . GLY A 1 236 ? 20.768 6.482 -4.725 1.00 70.12 236 GLY A C 1
ATOM 1867 O O . GLY A 1 236 ? 21.521 6.781 -5.654 1.00 70.12 236 GLY A O 1
ATOM 1868 N N . MET A 1 237 ? 20.767 5.253 -4.206 1.00 71.94 237 MET A N 1
ATOM 1869 C CA . MET A 1 237 ? 21.735 4.204 -4.544 1.00 71.94 237 MET A CA 1
ATOM 1870 C C . MET A 1 237 ? 21.053 2.992 -5.182 1.00 71.94 237 MET A C 1
ATOM 1872 O O . MET A 1 237 ? 19.906 2.675 -4.866 1.00 71.94 237 MET A O 1
ATOM 1876 N N . ASP A 1 238 ? 21.766 2.305 -6.076 1.00 73.06 238 ASP A N 1
ATOM 1877 C CA . ASP A 1 238 ? 21.215 1.174 -6.828 1.00 73.06 238 ASP A CA 1
ATOM 1878 C C . ASP A 1 238 ? 20.736 0.063 -5.885 1.00 73.06 238 ASP A C 1
ATOM 1880 O O . ASP A 1 238 ? 21.491 -0.450 -5.062 1.00 73.06 238 ASP A O 1
ATOM 1884 N N . GLY A 1 239 ? 19.451 -0.284 -5.990 1.00 75.00 239 GLY A N 1
ATOM 1885 C CA . GLY A 1 239 ? 18.821 -1.339 -5.194 1.00 75.00 239 GLY A CA 1
ATOM 1886 C C . GLY A 1 239 ? 18.497 -0.974 -3.740 1.00 75.00 239 GLY A C 1
ATOM 1887 O O . GLY A 1 239 ? 17.843 -1.768 -3.067 1.00 75.00 239 GLY A O 1
ATOM 1888 N N . MET A 1 240 ? 18.873 0.213 -3.250 1.00 83.62 240 MET A N 1
ATOM 1889 C CA . MET A 1 240 ? 18.667 0.598 -1.846 1.00 83.62 240 MET A CA 1
ATOM 1890 C C . MET A 1 240 ? 17.186 0.789 -1.502 1.00 83.62 240 MET A C 1
ATOM 1892 O O . MET A 1 240 ? 16.711 0.283 -0.483 1.00 83.62 240 MET A O 1
ATOM 1896 N N . CYS A 1 241 ? 16.435 1.485 -2.360 1.00 85.88 241 CYS A N 1
ATOM 1897 C CA . CYS A 1 241 ? 15.002 1.666 -2.150 1.00 85.88 241 CYS A CA 1
ATOM 1898 C C . CYS A 1 241 ? 14.249 0.344 -2.296 1.00 85.88 241 CYS A C 1
ATOM 1900 O O . CYS A 1 241 ? 13.540 -0.052 -1.376 1.00 85.88 241 CYS A O 1
ATOM 1902 N N . ALA A 1 242 ? 14.499 -0.395 -3.381 1.00 86.38 242 ALA A N 1
ATOM 1903 C CA . ALA A 1 242 ? 13.865 -1.687 -3.635 1.00 86.38 242 ALA A CA 1
ATOM 1904 C C . ALA A 1 242 ? 14.116 -2.714 -2.512 1.00 86.38 242 ALA A C 1
ATOM 1906 O O . ALA A 1 242 ? 13.170 -3.342 -2.040 1.00 86.38 242 ALA A O 1
ATOM 1907 N N . GLY A 1 243 ? 15.359 -2.851 -2.035 1.00 89.44 243 GLY A N 1
ATOM 1908 C CA . GLY A 1 243 ? 15.707 -3.790 -0.964 1.00 89.44 243 GLY A CA 1
ATOM 1909 C C . GLY A 1 243 ? 15.028 -3.460 0.369 1.00 89.44 243 GLY A C 1
ATOM 1910 O O . GLY A 1 243 ? 14.417 -4.334 0.985 1.00 89.44 243 GLY A O 1
ATOM 1911 N N . ASN A 1 244 ? 15.059 -2.189 0.787 1.00 92.06 244 ASN A N 1
ATOM 1912 C CA . ASN A 1 244 ? 14.371 -1.750 2.007 1.00 92.06 244 ASN A CA 1
ATOM 1913 C C . ASN A 1 244 ? 12.849 -1.907 1.878 1.00 92.06 244 ASN A C 1
ATOM 1915 O O . ASN A 1 244 ? 12.184 -2.365 2.809 1.00 92.06 244 ASN A O 1
ATOM 1919 N N . SER A 1 245 ? 12.297 -1.565 0.712 1.00 92.50 245 SER A N 1
ATOM 1920 C CA . SER A 1 245 ? 10.883 -1.732 0.398 1.00 92.50 245 SER A CA 1
ATOM 1921 C C . SER A 1 245 ? 10.438 -3.188 0.501 1.00 92.50 245 SER A C 1
ATOM 1923 O O . SER A 1 245 ? 9.417 -3.434 1.136 1.00 92.50 245 SER A O 1
ATOM 1925 N N . ALA A 1 246 ? 11.202 -4.152 -0.019 1.00 92.75 246 ALA A N 1
ATOM 1926 C CA . ALA A 1 246 ? 10.854 -5.571 0.072 1.00 92.75 246 ALA A CA 1
ATOM 1927 C C . ALA A 1 246 ? 10.707 -6.040 1.533 1.00 92.75 246 ALA A C 1
ATOM 1929 O O . ALA A 1 246 ? 9.713 -6.677 1.883 1.00 92.75 246 ALA A O 1
ATOM 1930 N N . ILE A 1 247 ? 11.635 -5.652 2.418 1.00 95.25 247 ILE A N 1
ATOM 1931 C CA . ILE A 1 247 ? 11.573 -5.986 3.854 1.00 95.25 247 ILE A CA 1
ATOM 1932 C C . ILE A 1 247 ? 10.328 -5.369 4.509 1.00 95.25 247 ILE A C 1
ATOM 1934 O O . ILE A 1 247 ? 9.612 -6.048 5.250 1.00 95.25 247 ILE A O 1
ATOM 1938 N N . ILE A 1 248 ? 10.032 -4.098 4.210 1.00 94.88 248 ILE A N 1
ATOM 1939 C CA . ILE A 1 248 ? 8.814 -3.422 4.687 1.00 94.88 248 ILE A CA 1
ATOM 1940 C C . ILE A 1 248 ? 7.563 -4.154 4.180 1.00 94.88 248 ILE A C 1
ATOM 1942 O O . ILE A 1 248 ? 6.624 -4.367 4.945 1.00 94.88 248 ILE A O 1
ATOM 1946 N N . GLY A 1 249 ? 7.559 -4.575 2.914 1.00 95.38 249 GLY A N 1
ATOM 1947 C CA . GLY A 1 249 ? 6.477 -5.334 2.293 1.00 95.38 249 GLY A CA 1
ATOM 1948 C C . GLY A 1 249 ? 6.198 -6.653 3.006 1.00 95.38 249 GLY A C 1
ATOM 1949 O O . GLY A 1 249 ? 5.046 -6.935 3.327 1.00 95.38 249 GLY A O 1
ATOM 1950 N N . VAL A 1 250 ? 7.244 -7.420 3.332 1.00 96.06 250 VAL A N 1
ATOM 1951 C CA . VAL A 1 250 ? 7.129 -8.660 4.119 1.00 96.06 250 VAL A CA 1
ATOM 1952 C C . VAL A 1 250 ? 6.508 -8.374 5.485 1.00 96.06 250 VAL A C 1
ATOM 1954 O O . VAL A 1 250 ? 5.537 -9.026 5.869 1.00 96.06 250 VAL A O 1
ATOM 1957 N N . ALA A 1 251 ? 7.025 -7.378 6.208 1.00 95.38 251 ALA A N 1
ATOM 1958 C CA . ALA A 1 251 ? 6.533 -7.039 7.541 1.00 95.38 251 ALA A CA 1
ATOM 1959 C C . ALA A 1 251 ? 5.054 -6.611 7.519 1.00 95.38 251 ALA A C 1
ATOM 1961 O O . ALA A 1 251 ? 4.248 -7.115 8.303 1.00 95.38 251 ALA A O 1
ATOM 1962 N N . LEU A 1 252 ? 4.673 -5.727 6.592 1.00 94.69 252 LEU A N 1
ATOM 1963 C CA . LEU A 1 252 ? 3.287 -5.280 6.436 1.00 94.69 252 LEU A CA 1
ATOM 1964 C C . LEU A 1 252 ? 2.363 -6.405 5.947 1.00 94.69 252 LEU A C 1
ATOM 1966 O O . LEU A 1 252 ? 1.224 -6.491 6.405 1.00 94.69 252 LEU A O 1
ATOM 1970 N N . GLY A 1 253 ? 2.851 -7.297 5.082 1.00 95.50 253 GLY A N 1
ATOM 1971 C CA . GLY A 1 253 ? 2.131 -8.493 4.645 1.00 95.50 253 GLY A CA 1
ATOM 1972 C C . GLY A 1 253 ? 1.812 -9.438 5.805 1.00 95.50 253 GLY A C 1
ATOM 1973 O O . GLY A 1 253 ? 0.670 -9.879 5.940 1.00 95.50 253 GLY A O 1
ATOM 1974 N N . ILE A 1 254 ? 2.780 -9.682 6.695 1.00 94.06 254 ILE A N 1
ATOM 1975 C CA . ILE A 1 254 ? 2.573 -10.472 7.918 1.00 94.06 254 ILE A CA 1
ATOM 1976 C C . ILE A 1 254 ? 1.535 -9.796 8.819 1.00 94.06 254 ILE A C 1
ATOM 1978 O O . ILE A 1 254 ? 0.595 -10.452 9.266 1.00 94.06 254 ILE A O 1
ATOM 1982 N N . LEU A 1 255 ? 1.653 -8.486 9.056 1.00 91.94 255 LEU A N 1
ATOM 1983 C CA . LEU A 1 255 ? 0.694 -7.752 9.887 1.00 91.94 255 LEU A CA 1
ATOM 1984 C C . LEU A 1 255 ? -0.725 -7.787 9.305 1.00 91.94 255 LEU A C 1
ATOM 1986 O O . LEU A 1 255 ? -1.685 -7.976 10.053 1.00 91.94 255 LEU A O 1
ATOM 1990 N N . ALA A 1 256 ? -0.869 -7.656 7.985 1.00 93.56 256 ALA A N 1
ATOM 1991 C CA . ALA A 1 256 ? -2.155 -7.770 7.304 1.00 93.56 256 ALA A CA 1
ATOM 1992 C C . ALA A 1 256 ? -2.764 -9.174 7.438 1.00 93.56 256 ALA A C 1
ATOM 1994 O O . ALA A 1 256 ? -3.974 -9.304 7.652 1.00 93.56 256 ALA A O 1
ATOM 1995 N N . TYR A 1 257 ? -1.935 -10.220 7.352 1.00 93.88 257 TYR A N 1
ATOM 1996 C CA . TYR A 1 257 ? -2.364 -11.605 7.531 1.00 93.88 257 TYR A CA 1
ATOM 1997 C C . TYR A 1 257 ? -2.823 -11.863 8.967 1.00 93.88 257 TYR A C 1
ATOM 1999 O O . TYR A 1 257 ? -3.934 -12.323 9.195 1.00 93.88 257 TYR A O 1
ATOM 2007 N N . VAL A 1 258 ? -2.016 -11.500 9.959 1.00 91.75 258 VAL A N 1
ATOM 2008 C CA . VAL A 1 258 ? -2.361 -11.708 11.370 1.00 91.75 258 VAL A CA 1
ATOM 2009 C C . VAL A 1 258 ? -3.615 -10.910 11.757 1.00 91.75 258 VAL A C 1
ATOM 2011 O O . VAL A 1 258 ? -4.506 -11.455 12.403 1.00 91.75 258 VAL A O 1
ATOM 2014 N N . SER A 1 259 ? -3.733 -9.653 11.315 1.00 88.94 259 SER A N 1
ATOM 2015 C CA . SER A 1 259 ? -4.890 -8.797 11.638 1.00 88.94 259 SER A CA 1
ATOM 2016 C C . SER A 1 259 ? -6.190 -9.246 10.957 1.00 88.94 259 SER A C 1
ATOM 2018 O O . SER A 1 259 ? -7.269 -8.875 11.412 1.00 88.94 259 SER A O 1
ATOM 2020 N N . SER A 1 260 ? -6.110 -10.061 9.899 1.00 91.00 260 SER A N 1
ATOM 2021 C CA . SER A 1 260 ? -7.274 -10.628 9.195 1.00 91.00 260 SER A CA 1
ATOM 2022 C C . SER A 1 260 ? -7.695 -12.011 9.690 1.00 91.00 260 SER A C 1
ATOM 2024 O O . SER A 1 260 ? -8.656 -12.576 9.172 1.00 91.00 260 SER A O 1
ATOM 2026 N N . HIS A 1 261 ? -7.027 -12.566 10.704 1.00 90.38 261 HIS A N 1
ATOM 2027 C CA . HIS A 1 261 ? -7.395 -13.850 11.301 1.00 90.38 261 HIS A CA 1
ATOM 2028 C C . HIS A 1 261 ? -7.798 -13.641 12.754 1.00 90.38 261 HIS A C 1
ATOM 2030 O O . HIS A 1 261 ? -6.995 -13.200 13.572 1.00 90.38 261 HIS A O 1
ATOM 2036 N N . ILE A 1 262 ? -9.041 -13.987 13.090 1.00 85.25 262 ILE A N 1
ATOM 2037 C CA . ILE A 1 262 ? -9.608 -13.700 14.414 1.00 85.25 262 ILE A CA 1
ATOM 2038 C C . ILE A 1 262 ? -8.816 -14.361 15.553 1.00 85.25 262 ILE A C 1
ATOM 2040 O O . ILE A 1 262 ? -8.622 -13.746 16.599 1.00 85.25 262 ILE A O 1
ATOM 2044 N N . GLU A 1 263 ? -8.307 -15.575 15.329 1.00 86.50 263 GLU A N 1
ATOM 2045 C CA . GLU A 1 263 ? -7.509 -16.329 16.300 1.00 86.50 263 GLU A CA 1
ATOM 2046 C C . GLU A 1 263 ? -6.145 -15.675 16.540 1.00 86.50 263 GLU A C 1
ATOM 2048 O O . GLU A 1 263 ? -5.773 -15.426 17.685 1.00 86.50 263 GLU A O 1
ATOM 2053 N N . PHE A 1 264 ? -5.424 -15.317 15.471 1.00 87.00 264 PHE A N 1
ATOM 2054 C CA . PHE A 1 264 ? -4.127 -14.647 15.588 1.00 87.00 264 PHE A CA 1
ATOM 2055 C C . PHE A 1 264 ? -4.257 -13.237 16.162 1.00 87.00 264 PHE A C 1
ATOM 2057 O O . PHE A 1 264 ? -3.476 -12.857 17.035 1.00 87.00 264 PHE A O 1
ATOM 2064 N N . ALA A 1 265 ? -5.267 -12.480 15.730 1.00 85.62 265 ALA A N 1
ATOM 2065 C CA . ALA A 1 265 ? -5.552 -11.160 16.271 1.00 85.62 265 ALA A CA 1
ATOM 2066 C C . ALA A 1 265 ? -5.866 -11.226 17.776 1.00 85.62 265 ALA A C 1
ATOM 2068 O O . ALA A 1 265 ? -5.373 -10.404 18.549 1.00 85.62 265 ALA A O 1
ATOM 2069 N N . ALA A 1 266 ? -6.637 -12.233 18.211 1.00 81.75 266 ALA A N 1
ATOM 2070 C CA . ALA A 1 266 ? -6.934 -12.464 19.625 1.00 81.75 266 ALA A CA 1
ATOM 2071 C C . ALA A 1 266 ? -5.676 -12.849 20.415 1.00 81.75 266 ALA A C 1
ATOM 2073 O O . ALA A 1 266 ? -5.395 -12.244 21.448 1.00 81.75 266 ALA A O 1
ATOM 2074 N N . TYR A 1 267 ? -4.889 -13.799 19.903 1.00 82.56 267 TYR A N 1
ATOM 2075 C CA . TYR A 1 267 ? -3.664 -14.274 20.546 1.00 82.56 267 TYR A CA 1
ATOM 2076 C C . TYR A 1 267 ? -2.630 -13.155 20.741 1.00 82.56 267 TYR A C 1
ATOM 2078 O O . TYR A 1 267 ? -2.047 -13.012 21.817 1.00 82.56 267 TYR A O 1
ATOM 2086 N N . LEU A 1 268 ? -2.427 -12.315 19.721 1.00 81.06 268 LEU A N 1
ATOM 2087 C CA . LEU A 1 268 ? -1.471 -11.207 19.779 1.00 81.06 268 LEU A CA 1
ATOM 2088 C C . LEU A 1 268 ? -2.025 -9.937 20.430 1.00 81.06 268 LEU A C 1
ATOM 2090 O O . LEU A 1 268 ? -1.275 -8.975 20.600 1.00 81.06 268 LEU A O 1
ATOM 2094 N N . ASN A 1 269 ? -3.299 -9.926 20.832 1.00 78.56 269 ASN A N 1
ATOM 2095 C CA . ASN A 1 269 ? -3.972 -8.749 21.374 1.00 78.56 269 ASN A CA 1
ATOM 2096 C C . ASN A 1 269 ? -3.911 -7.537 20.424 1.00 78.56 269 ASN A C 1
ATOM 2098 O O . ASN A 1 269 ? -3.619 -6.417 20.848 1.00 78.56 269 ASN A O 1
ATOM 2102 N N . ILE A 1 270 ? -4.204 -7.751 19.142 1.00 81.69 270 ILE A N 1
ATOM 2103 C CA . ILE A 1 270 ? -4.296 -6.692 18.127 1.00 81.69 270 ILE A CA 1
ATOM 2104 C C . ILE A 1 270 ? -5.708 -6.635 17.548 1.00 81.69 270 ILE A C 1
ATOM 2106 O O . ILE A 1 270 ? -6.457 -7.600 17.657 1.00 81.69 270 ILE A O 1
ATOM 2110 N N . MET A 1 271 ? -6.084 -5.506 16.948 1.00 82.69 271 MET A N 1
ATOM 2111 C CA . MET A 1 271 ? -7.422 -5.340 16.374 1.00 82.69 271 MET A CA 1
ATOM 2112 C C . MET A 1 271 ? -7.636 -6.290 15.193 1.00 82.69 271 MET A C 1
ATOM 2114 O O . MET A 1 271 ? -6.792 -6.384 14.302 1.00 82.69 271 MET A O 1
ATOM 2118 N N . TYR A 1 272 ? -8.793 -6.951 15.163 1.00 86.81 272 TYR A N 1
ATOM 2119 C CA . TYR A 1 272 ? -9.210 -7.744 14.011 1.00 86.81 272 TYR A CA 1
ATOM 2120 C C . TYR A 1 272 ? -9.845 -6.834 12.949 1.00 86.81 272 TYR A C 1
ATOM 2122 O O . TYR A 1 272 ? -10.782 -6.083 13.243 1.00 86.81 272 TYR A O 1
ATOM 2130 N N . ILE A 1 273 ? -9.333 -6.902 11.718 1.00 88.19 273 ILE A N 1
ATOM 2131 C CA . ILE A 1 273 ? -9.768 -6.093 10.574 1.00 88.19 273 ILE A CA 1
ATOM 2132 C C . ILE A 1 273 ? -10.291 -7.035 9.477 1.00 88.19 273 ILE A C 1
ATOM 2134 O O . ILE A 1 273 ? -9.506 -7.579 8.696 1.00 88.19 273 ILE A O 1
ATOM 2138 N N . PRO A 1 274 ? -11.618 -7.242 9.390 1.00 87.50 274 PRO A N 1
ATOM 2139 C CA . PRO A 1 274 ? -12.207 -8.098 8.367 1.00 87.50 274 PRO A CA 1
ATOM 2140 C C . PRO A 1 274 ? -11.874 -7.594 6.961 1.00 87.50 274 PRO A C 1
ATOM 2142 O O . PRO A 1 274 ? -12.076 -6.421 6.653 1.00 87.50 274 PRO A O 1
ATOM 2145 N N . GLY A 1 275 ? -11.414 -8.474 6.075 1.00 89.38 275 GLY A N 1
ATOM 2146 C CA . GLY A 1 275 ? -11.077 -8.107 4.704 1.00 89.38 275 GLY A CA 1
ATOM 2147 C C . GLY A 1 275 ? -9.646 -7.596 4.527 1.00 89.38 275 GLY A C 1
ATOM 2148 O O . GLY A 1 275 ? -9.237 -7.400 3.380 1.00 89.38 275 GLY A O 1
ATOM 2149 N N . SER A 1 276 ? -8.855 -7.384 5.588 1.00 92.12 276 SER A N 1
ATOM 2150 C CA . SER A 1 276 ? -7.455 -6.971 5.414 1.00 92.12 276 SER A CA 1
ATOM 2151 C C . SER A 1 276 ? -6.578 -8.077 4.819 1.00 92.12 276 SER A C 1
ATOM 2153 O O . SER A 1 276 ? -5.468 -7.787 4.381 1.00 92.12 276 SER A O 1
ATOM 2155 N N . GLU A 1 277 ? -7.067 -9.319 4.722 1.00 93.94 277 GLU A N 1
ATOM 2156 C CA . GLU A 1 277 ? -6.361 -10.429 4.081 1.00 93.94 277 GLU A CA 1
ATOM 2157 C C . GLU A 1 277 ? -6.048 -10.132 2.612 1.00 93.94 277 GLU A C 1
ATOM 2159 O O . GLU A 1 277 ? -5.026 -10.563 2.093 1.00 93.94 277 GLU A O 1
ATOM 2164 N N . GLU A 1 278 ? -6.875 -9.333 1.932 1.00 96.00 278 GLU A N 1
ATOM 2165 C CA . GLU A 1 278 ? -6.636 -8.955 0.537 1.00 96.00 278 GLU A CA 1
ATOM 2166 C C . GLU A 1 278 ? -5.350 -8.128 0.372 1.00 96.00 278 GLU A C 1
ATOM 2168 O O . GLU A 1 278 ? -4.706 -8.201 -0.675 1.00 96.00 278 GLU A O 1
ATOM 2173 N N . LEU A 1 279 ? -4.912 -7.419 1.420 1.00 96.88 279 LEU A N 1
ATOM 2174 C CA . LEU A 1 279 ? -3.625 -6.720 1.425 1.00 96.88 279 LEU A CA 1
ATOM 2175 C C . LEU A 1 279 ? -2.440 -7.690 1.381 1.00 96.88 279 LEU A C 1
ATOM 2177 O O . LEU A 1 279 ? -1.391 -7.325 0.863 1.00 96.88 279 LEU A O 1
ATOM 2181 N N . VAL A 1 280 ? -2.597 -8.931 1.851 1.00 97.50 280 VAL A N 1
ATOM 2182 C CA . VAL A 1 280 ? -1.548 -9.959 1.759 1.00 97.50 280 VAL A CA 1
ATOM 2183 C C . VAL A 1 280 ? -1.248 -10.280 0.295 1.00 97.50 280 VAL A C 1
ATOM 2185 O O . VAL A 1 280 ? -0.085 -10.378 -0.078 1.00 97.50 280 VAL A O 1
ATOM 2188 N N . VAL A 1 281 ? -2.275 -10.361 -0.564 1.00 97.50 281 VAL A N 1
ATOM 2189 C CA . VAL A 1 281 ? -2.079 -10.550 -2.016 1.00 97.50 281 VAL A CA 1
ATOM 2190 C C . VAL A 1 281 ? -1.298 -9.382 -2.613 1.00 97.50 281 VAL A C 1
ATOM 2192 O O . VAL A 1 281 ? -0.394 -9.597 -3.415 1.00 97.50 281 VAL A O 1
ATOM 2195 N N . PHE A 1 282 ? -1.630 -8.154 -2.204 1.00 98.12 282 PHE A N 1
ATOM 2196 C CA . PHE A 1 282 ? -0.919 -6.958 -2.646 1.00 98.12 282 PHE A CA 1
ATOM 2197 C C . PHE A 1 282 ? 0.551 -6.976 -2.220 1.00 98.12 282 PHE A C 1
ATOM 2199 O O . PHE A 1 282 ? 1.426 -6.805 -3.063 1.00 98.12 282 PHE A O 1
ATOM 2206 N N . PHE A 1 283 ? 0.832 -7.221 -0.937 1.00 97.88 283 PHE A N 1
ATOM 2207 C CA . PHE A 1 283 ? 2.203 -7.235 -0.430 1.00 97.88 283 PHE A CA 1
ATOM 2208 C C . PHE A 1 283 ? 3.028 -8.376 -1.023 1.00 97.88 283 PHE A C 1
ATOM 2210 O O . PHE A 1 283 ? 4.185 -8.157 -1.354 1.00 97.88 283 PHE A O 1
ATOM 2217 N N . CYS A 1 284 ? 2.438 -9.550 -1.253 1.00 97.56 284 CYS A N 1
ATOM 2218 C CA . CYS A 1 284 ? 3.118 -10.638 -1.953 1.00 97.56 284 CYS A CA 1
ATOM 2219 C C . CYS A 1 284 ? 3.452 -10.305 -3.412 1.00 97.56 284 CYS A C 1
ATOM 2221 O O . CYS A 1 284 ? 4.479 -10.760 -3.886 1.00 97.56 284 CYS A O 1
ATOM 2223 N N . ALA A 1 285 ? 2.632 -9.516 -4.116 1.00 97.19 285 ALA A N 1
ATOM 2224 C CA . ALA A 1 285 ? 2.982 -9.028 -5.454 1.00 97.19 285 ALA A CA 1
ATOM 2225 C C . ALA A 1 285 ? 4.021 -7.890 -5.432 1.00 97.19 285 ALA A C 1
ATOM 2227 O O . ALA A 1 285 ? 4.670 -7.630 -6.440 1.00 97.19 285 ALA A O 1
ATOM 2228 N N . PHE A 1 286 ? 4.130 -7.170 -4.317 1.00 95.69 286 PHE A N 1
ATOM 2229 C CA . PHE A 1 286 ? 5.059 -6.056 -4.128 1.00 95.69 286 PHE A CA 1
ATOM 2230 C C . PHE A 1 286 ? 6.487 -6.487 -3.784 1.00 95.69 286 PHE A C 1
ATOM 2232 O O . PHE A 1 286 ? 7.421 -5.762 -4.123 1.00 95.69 286 PHE A O 1
ATOM 2239 N N . ILE A 1 287 ? 6.638 -7.632 -3.119 1.00 92.50 287 ILE A N 1
ATOM 2240 C CA . ILE A 1 287 ? 7.926 -8.275 -2.815 1.00 92.50 287 ILE A CA 1
ATOM 2241 C C . ILE A 1 287 ? 8.492 -8.916 -4.084 1.00 92.50 287 ILE A C 1
ATOM 2243 O O . ILE A 1 287 ? 9.702 -8.721 -4.331 1.00 92.50 287 ILE A O 1
#

Secondary structure (DSSP, 8-state):
-HHHHHHHHHTTT-TTGGGGG-HHHHHHHHHHHHHHHHHHHHHHHHHHHHHTT-BPPPPPTTT-TTGGG-TTPBS-THHHHHHHHHHHHHHHS-TT-HHHHHHHHHHHHHHHHHHHHHHHHHHS--TT-S-HHHHHHHHHHHHHHHHHHHHH-TT--BBPEEEEEETTEEEEEEEPSS-B---EEE-TT-TT-EEEHHHHTGGGGGGHHHHHHHHHHHHHHHHHHHHHHHHHHHTTSTTHHHHHHHHHHHHHHHHHHHHT-HHHHHHHT--B-TTTTHHHHHHHHH-

Sequence (287 aa):
MLYYLFRFLEQWGITGSHMWGYISFRALLALILSLVISAWFGEKFIKYLKSKQITETQRDASIDPFGVKKIGVPSMGGVIIILAILVPVLLLGRLRNIYLILMIITTVWLGFLGGMDDFIKIFKRDKEGLKGKYKIIGQIGIGLIVGLVLWSSPDVKMNENLAIDRQGQETVIKHRTEARKSLKTTIPFVKGHNLDYSSITSFCGKYKVAAGWILFVIMTIFVVTAVSNGANLNDGMDGMCAGNSAIIGVALGILAYVSSHIEFAAYLNIMYIPGSEELVVFFCAFI

Mean predicted aligned error: 8.24 Å

Solvent-accessible surface area (backbone atoms only — not comparable to full-atom values): 15168 Å² total; per-residue (Å²): 68,56,34,60,51,32,57,53,43,40,79,72,70,46,87,72,25,69,55,60,72,39,65,69,55,35,16,55,50,12,27,54,45,11,53,52,41,37,59,61,50,40,57,56,50,52,54,53,35,57,75,67,66,48,42,60,76,89,68,58,62,93,81,35,77,74,59,68,73,54,71,69,50,57,72,68,63,62,57,45,52,51,49,17,27,48,53,29,33,54,31,48,35,63,84,84,36,66,67,42,46,50,50,54,52,49,51,52,52,54,48,49,53,50,50,50,26,53,46,35,30,65,76,67,66,34,90,80,39,55,57,64,70,60,54,51,51,53,33,41,49,52,13,43,52,53,25,49,46,56,68,67,40,85,74,51,33,35,19,55,73,39,74,46,76,47,94,92,52,76,73,48,46,40,63,46,92,67,67,38,77,70,64,57,43,80,44,82,97,43,82,89,46,58,51,43,38,37,66,78,26,43,88,54,56,94,44,9,62,64,48,15,52,54,50,50,25,52,50,36,19,48,51,48,36,50,51,54,50,50,50,58,68,47,56,78,51,91,64,48,35,60,54,55,46,32,56,52,26,52,54,51,21,50,52,25,41,39,23,40,31,69,68,51,7,33,76,71,60,44,60,27,29,70,70,35,42,46,41,24,26,47,24,32,15,63,85

Organism: NCBI:txid408170

Radius of gyration: 22.14 Å; Cα contacts (8 Å, |Δi|>4): 382; chains: 1; bounding box: 50×52×67 Å